Protein AF-A0AAD4QZX3-F1 (afdb_monomer)

Foldseek 3Di:
DAFAPVLCVDDLNVLLVVLLVLLVLLLVLLVPDPDDDPPSVLSVVLSVVSNVVSVVVSVCRRVVCQCVVAVPPPDPDHPLVVLLVVLVVSLVSLVVLLLVLLQDPVNLVGPSSVVSSVSSLVSSLSSLLSNVVSVVVVVVVVVVVVCVVCPVPPPPPPDDPDPDDCPPPVSLLDLLSLLSVQLSLLVSLLSLLVSDDDDPLSVLLNVLSVLSNVVSVVVNVCSVVVCQVVVQPDVVVCVVPVPDSDGSLNVLLVSLQVSLVSLQVSLVSLVVVLVVCPSSNSSSPSSSVSSNVSSVSSVVSNVSSVVVVVVVVVVVVVVVVVVVVVVVD

pLDDT: mean 82.64, std 11.49, range [40.66, 97.06]

Secondary structure (DSSP, 8-state):
----GGGGGSHHHHHHHHHHHHHHHHHHHHHT-S---TTHHHHHHHHHHHHHHHHHHHHHHHTTHHHHHH--TT-S--HHHHHHHHHHHHHHHHHHHHHHHHH-HHHHT-HHHHHHHHHHHHHHHHHHHHHHHHHHHHHHHHHHHHHHH-GGGGGG-----------S-TTTT-THHHHHHHHHHHHHHHHHHHTS---TTHHHHHHHHHHHHHHHHHHHHHHHTT-HHHHHT-HHHHHH-TTS---HHHHHHHHHHHHHHHHHHHHHHHHHHHHH-TTSHHHHHHHHHHHHHHHHHHHHHHHHHHHHHHHHHHHHHHHHHHHHHHH--

Solvent-accessible surface area (backbone atoms only — not comparable to full-atom values): 17456 Å² total; per-residue (Å²): 129,78,74,46,68,73,66,46,74,42,72,77,47,36,47,48,56,50,41,40,51,37,32,51,52,30,51,55,31,55,70,68,49,91,74,76,54,95,61,49,66,57,41,50,52,48,36,53,52,49,41,53,52,40,50,51,51,52,51,36,59,26,5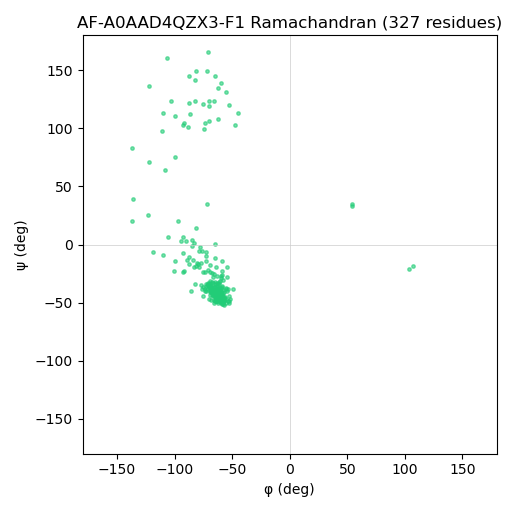8,59,39,55,56,80,75,37,56,54,94,81,51,88,61,41,65,43,58,54,50,28,52,53,18,52,53,49,21,53,51,24,47,52,35,28,50,52,37,70,58,38,76,81,30,70,87,33,70,43,37,52,50,25,23,54,35,28,47,52,37,24,52,50,26,46,51,49,24,54,55,25,51,51,52,46,53,53,53,51,52,54,59,54,54,69,74,49,69,83,72,63,81,78,66,87,66,83,78,76,92,78,82,77,84,65,61,76,68,80,73,40,66,58,59,50,32,49,52,39,26,53,40,18,51,50,25,39,52,32,49,73,62,45,80,88,50,96,65,46,67,58,42,50,50,45,23,50,52,41,27,53,51,24,50,50,52,42,53,32,64,77,65,71,36,47,71,62,61,40,65,37,67,70,54,48,70,78,36,78,89,55,89,62,52,48,60,60,55,51,30,51,51,24,50,53,48,16,52,44,22,45,52,31,16,54,53,26,50,55,44,30,79,71,28,84,91,48,31,67,34,27,47,52,26,15,53,33,21,43,51,38,16,53,46,23,47,50,46,24,53,52,41,53,52,51,52,56,50,52,57,49,51,53,51,54,50,52,53,52,53,53,58,63,72,77,109

Sequence (329 aa):
MPFNVTRFQSLPELLKLTTFSGTILVILSIGRTEYQPPGTTFIWITALLSLIVDSLYIIILGMELEESLFGKQYSFLKWPLMECTSSILFSITYFISIWLCVNSSAYADSSAFTFAGMLCLINFIQYTFNLFVYVKMWSMENRKAMNIIDPSSMSSYGGSMSPFTDTIDPVFRNPLIVKVLCMMLSLSLLLALASAEPIFGYGISLFIALMSLGTSGFGIAIVASDLQDRVAKLQIFKFISPQFEIKWMHIQYTCSLILASFNFIGSIICGALVSHAYNNYHTYTTATFFSLTLCLAFILDALLVLHIVSLEDQNEKTQIVSRQQYAEL

Structure (mmCIF, N/CA/C/O backbone):
data_AF-A0AAD4QZX3-F1
#
_entry.id   AF-A0AAD4QZX3-F1
#
loop_
_atom_site.group_PDB
_atom_site.id
_atom_site.type_symbol
_atom_site.label_atom_id
_atom_site.label_alt_id
_atom_site.label_comp_id
_atom_site.label_asym_id
_atom_site.label_entity_id
_atom_site.label_seq_id
_atom_site.pdbx_PDB_ins_code
_atom_site.Cartn_x
_atom_site.Cartn_y
_atom_site.Cartn_z
_atom_site.occupancy
_atom_site.B_iso_or_equiv
_atom_site.auth_seq_id
_atom_site.auth_comp_id
_atom_site.auth_asym_id
_atom_site.auth_atom_id
_atom_site.pdbx_PDB_model_num
ATOM 1 N N . MET A 1 1 ? -26.729 -23.593 -4.101 1.00 80.25 1 MET A N 1
ATOM 2 C CA . MET A 1 1 ? -26.877 -22.350 -3.316 1.00 80.25 1 MET A CA 1
ATOM 3 C C . MET A 1 1 ? -26.817 -21.186 -4.296 1.00 80.25 1 MET A C 1
ATOM 5 O O . MET A 1 1 ? -25.978 -21.263 -5.190 1.00 80.25 1 MET A O 1
ATOM 9 N N . PRO A 1 2 ? -27.737 -20.206 -4.235 1.00 91.00 2 PRO A N 1
ATOM 10 C CA . PRO A 1 2 ? -27.664 -19.019 -5.089 1.00 91.00 2 PRO A CA 1
ATOM 11 C C . PRO A 1 2 ? -26.410 -18.199 -4.749 1.00 91.00 2 PRO A C 1
ATOM 13 O O . PRO A 1 2 ? -26.005 -18.159 -3.592 1.00 91.00 2 PRO A O 1
ATOM 16 N N . PHE A 1 3 ? -25.791 -17.575 -5.753 1.00 90.31 3 PHE A N 1
ATOM 17 C CA . PHE A 1 3 ? -24.598 -16.746 -5.564 1.00 90.31 3 PHE A CA 1
ATOM 18 C C . PHE A 1 3 ? -24.987 -15.399 -4.939 1.00 90.31 3 PHE A C 1
ATOM 20 O O . PHE A 1 3 ? -25.793 -14.663 -5.515 1.00 90.31 3 PHE A O 1
ATOM 27 N N . ASN A 1 4 ? -24.435 -15.075 -3.769 1.00 91.25 4 ASN A N 1
ATOM 28 C CA . ASN A 1 4 ? -24.775 -13.865 -3.032 1.00 91.25 4 ASN A CA 1
ATOM 29 C C . ASN A 1 4 ? -23.906 -12.670 -3.463 1.00 91.25 4 ASN A C 1
ATOM 31 O O . ASN A 1 4 ? -22.766 -12.510 -3.031 1.00 91.25 4 ASN A O 1
ATOM 35 N N . VAL A 1 5 ? -24.464 -11.794 -4.302 1.00 89.69 5 VAL A N 1
ATOM 36 C CA . VAL A 1 5 ? -23.755 -10.610 -4.822 1.00 89.69 5 VAL A CA 1
ATOM 37 C C . VAL A 1 5 ? -23.634 -9.494 -3.774 1.00 89.69 5 VAL A C 1
ATOM 39 O O . VAL A 1 5 ? -22.719 -8.676 -3.859 1.00 89.69 5 VAL A O 1
ATOM 42 N N . THR A 1 6 ? -24.504 -9.447 -2.756 1.00 89.81 6 THR A N 1
ATOM 43 C CA . THR A 1 6 ? -24.497 -8.343 -1.776 1.00 89.81 6 THR A CA 1
ATOM 44 C C . THR A 1 6 ? -23.247 -8.353 -0.898 1.00 89.81 6 THR A C 1
ATOM 46 O O . THR A 1 6 ? -22.820 -7.298 -0.440 1.00 89.81 6 THR A O 1
ATOM 49 N N . ARG A 1 7 ? -22.609 -9.519 -0.726 1.00 83.12 7 ARG A N 1
ATOM 50 C CA . ARG A 1 7 ? -21.327 -9.679 -0.019 1.00 83.12 7 ARG A CA 1
ATOM 51 C C . ARG A 1 7 ? -20.185 -8.867 -0.637 1.00 83.12 7 ARG A C 1
ATOM 53 O O . ARG A 1 7 ? -19.272 -8.485 0.075 1.00 83.12 7 ARG A O 1
ATOM 60 N N . PHE A 1 8 ? -20.234 -8.563 -1.934 1.00 85.25 8 PHE A N 1
ATOM 61 C CA . PHE A 1 8 ? -19.173 -7.812 -2.618 1.00 85.25 8 PHE A CA 1
ATOM 62 C C . PHE A 1 8 ? -19.309 -6.287 -2.496 1.00 85.25 8 PHE A C 1
ATOM 64 O O . PHE A 1 8 ? -18.538 -5.550 -3.107 1.00 85.25 8 PHE A O 1
ATOM 71 N N . GLN A 1 9 ? -20.292 -5.803 -1.731 1.00 82.31 9 GLN A N 1
ATOM 72 C CA . GLN A 1 9 ? -20.462 -4.373 -1.463 1.00 82.31 9 GLN A CA 1
ATOM 73 C C . GLN A 1 9 ? -19.565 -3.878 -0.324 1.00 82.31 9 GLN A C 1
ATOM 75 O O . GLN A 1 9 ? -19.307 -2.678 -0.233 1.00 82.31 9 GLN A O 1
ATOM 80 N N . SER A 1 10 ? -19.072 -4.776 0.532 1.00 82.88 10 SER A N 1
ATOM 81 C CA . SER A 1 10 ? -18.121 -4.434 1.586 1.00 82.88 10 SER A CA 1
ATOM 82 C C . SER A 1 10 ? -16.684 -4.360 1.058 1.00 82.88 10 SER A C 1
ATOM 84 O O . SER A 1 10 ? -16.291 -5.002 0.082 1.00 82.88 10 SER A O 1
ATOM 86 N N . LEU A 1 11 ? -15.898 -3.491 1.697 1.00 76.88 11 LEU A N 1
ATOM 87 C CA . LEU A 1 11 ? -14.586 -3.062 1.219 1.00 76.88 11 LEU A CA 1
ATOM 88 C C . LEU A 1 11 ? -13.547 -4.199 1.040 1.00 76.88 11 LEU A C 1
ATOM 90 O O . LEU A 1 11 ? -12.839 -4.154 0.032 1.00 76.88 11 LEU A O 1
ATOM 94 N N . PRO A 1 12 ? -13.424 -5.222 1.918 1.00 82.06 12 PRO A N 1
ATOM 95 C CA . PRO A 1 12 ? -12.455 -6.297 1.687 1.00 82.06 12 PRO A CA 1
ATOM 96 C C . PRO A 1 12 ? -12.848 -7.224 0.530 1.00 82.06 12 PRO A C 1
ATOM 98 O O . PRO A 1 12 ? -11.978 -7.708 -0.190 1.00 82.06 12 PRO A O 1
ATOM 101 N N . GLU A 1 13 ? -14.138 -7.459 0.297 1.00 88.31 13 GLU A N 1
ATOM 102 C CA . GLU A 1 13 ? -14.610 -8.293 -0.810 1.00 88.31 13 GLU A CA 1
ATOM 103 C C . GLU A 1 13 ? -14.535 -7.556 -2.152 1.00 88.31 13 GLU A C 1
ATOM 105 O O . GLU A 1 13 ? -14.133 -8.148 -3.157 1.00 88.31 13 GLU A O 1
ATOM 110 N N . LEU A 1 14 ? -14.842 -6.254 -2.172 1.00 86.75 14 LEU A N 1
ATOM 111 C CA . LEU A 1 14 ? -14.671 -5.409 -3.357 1.00 86.75 14 LEU A CA 1
ATOM 112 C C . LEU A 1 14 ? -13.209 -5.386 -3.825 1.00 86.75 14 LEU A C 1
ATOM 114 O O . LEU A 1 14 ? -12.926 -5.407 -5.026 1.00 86.75 14 LEU A O 1
ATOM 118 N N . LEU A 1 15 ? -12.262 -5.397 -2.884 1.00 86.75 15 LEU A N 1
ATOM 119 C CA . LEU A 1 15 ? -10.842 -5.449 -3.213 1.00 86.75 15 LEU A CA 1
ATOM 120 C C . LEU A 1 15 ? -10.459 -6.721 -3.965 1.00 86.75 15 LEU A C 1
ATOM 122 O O . LEU A 1 15 ? -9.657 -6.637 -4.884 1.00 86.75 15 LEU A O 1
ATOM 126 N N . LYS A 1 16 ? -11.091 -7.862 -3.683 1.00 91.56 16 LYS A N 1
ATOM 127 C CA . LYS A 1 16 ? -10.831 -9.111 -4.420 1.00 91.56 16 LYS A CA 1
ATOM 128 C C . LYS A 1 16 ? -11.312 -9.054 -5.863 1.00 91.56 16 LYS A C 1
ATOM 130 O O . LYS A 1 16 ? -1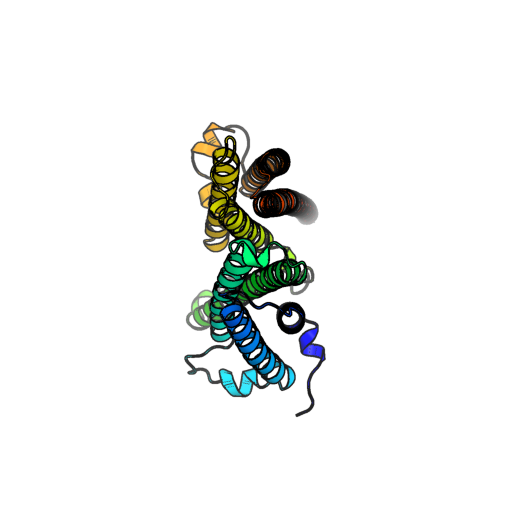0.661 -9.572 -6.762 1.00 91.56 16 LYS A O 1
ATOM 135 N N . LEU A 1 17 ? -12.442 -8.392 -6.113 1.00 90.81 17 LEU A N 1
ATOM 136 C CA . LEU A 1 17 ? -12.909 -8.170 -7.484 1.00 90.81 17 LEU A CA 1
ATOM 137 C C . LEU A 1 17 ? -11.960 -7.249 -8.254 1.00 90.81 17 LEU A C 1
ATOM 139 O O . LEU A 1 17 ? -11.727 -7.451 -9.449 1.00 90.81 17 LEU A O 1
ATOM 143 N N . THR A 1 18 ? -11.396 -6.247 -7.577 1.00 90.88 18 THR A N 1
ATOM 144 C CA . THR A 1 18 ? -10.450 -5.324 -8.210 1.00 90.88 18 THR A CA 1
ATOM 145 C C . THR A 1 18 ? -9.069 -5.953 -8.422 1.00 90.88 18 THR A C 1
ATOM 147 O O . THR A 1 18 ? -8.516 -5.732 -9.497 1.00 90.88 18 THR A O 1
ATOM 150 N N . THR A 1 19 ? -8.559 -6.801 -7.515 1.00 93.75 19 THR A N 1
ATOM 151 C CA . THR A 1 19 ? -7.326 -7.592 -7.745 1.00 93.75 19 THR A CA 1
ATOM 152 C C . THR A 1 19 ? -7.513 -8.599 -8.869 1.00 93.75 19 THR A C 1
ATOM 154 O O . THR A 1 19 ? -6.662 -8.703 -9.754 1.00 93.75 19 THR A O 1
ATOM 157 N N . PHE A 1 20 ? -8.660 -9.280 -8.908 1.00 95.00 20 PHE A N 1
ATOM 158 C CA . PHE A 1 20 ? -9.003 -10.211 -9.979 1.00 95.00 20 PHE A CA 1
ATOM 159 C C . PHE A 1 20 ? -9.012 -9.503 -11.341 1.00 95.00 20 PHE A C 1
ATOM 161 O O . PHE A 1 20 ? -8.362 -9.940 -12.293 1.00 95.00 20 PHE A O 1
ATOM 168 N N . SER A 1 21 ? -9.684 -8.352 -11.417 1.00 93.19 21 SER A N 1
ATOM 169 C CA . SER A 1 21 ? -9.746 -7.537 -12.636 1.00 93.19 21 SER A CA 1
ATOM 170 C C . SER A 1 21 ? -8.369 -6.997 -13.036 1.00 93.19 21 SER A C 1
ATOM 172 O O . SER A 1 21 ? -7.993 -7.075 -14.205 1.00 93.19 21 SER A O 1
ATOM 174 N N . GLY A 1 22 ? -7.586 -6.494 -12.076 1.00 92.12 22 GLY A N 1
ATOM 175 C CA . GLY A 1 22 ? -6.221 -6.017 -12.304 1.00 92.12 22 GLY A CA 1
ATOM 176 C C . GLY A 1 22 ? -5.312 -7.119 -12.845 1.00 92.12 22 GLY A C 1
ATOM 177 O O . GLY A 1 22 ? -4.574 -6.905 -13.803 1.00 92.12 22 GLY A O 1
ATOM 178 N N . THR A 1 23 ? -5.442 -8.334 -12.314 1.00 96.31 23 THR A N 1
ATOM 179 C CA . THR A 1 23 ? -4.700 -9.518 -12.765 1.00 96.31 23 THR A CA 1
ATOM 180 C C . THR A 1 23 ? -5.040 -9.907 -14.205 1.00 96.31 23 THR A C 1
ATOM 182 O O . THR A 1 23 ? -4.135 -10.186 -14.994 1.00 96.31 23 THR A O 1
ATOM 185 N N . ILE A 1 24 ? -6.317 -9.850 -14.601 1.00 95.38 24 ILE A N 1
ATOM 186 C CA . ILE A 1 24 ? -6.718 -10.054 -16.004 1.00 95.38 24 ILE A CA 1
ATOM 187 C C . ILE A 1 24 ? -6.061 -9.008 -16.909 1.00 95.38 24 ILE A C 1
ATOM 189 O O . ILE A 1 24 ? -5.531 -9.354 -17.965 1.00 95.38 24 ILE A O 1
ATOM 193 N N . LEU A 1 25 ? -6.051 -7.738 -16.496 1.00 94.44 25 LEU A N 1
ATOM 194 C CA . LEU A 1 25 ? -5.410 -6.674 -17.270 1.00 94.44 25 LEU A CA 1
ATOM 195 C C . LEU A 1 25 ? -3.895 -6.891 -17.405 1.00 94.44 25 LEU A C 1
ATOM 197 O O . LEU A 1 25 ? -3.359 -6.646 -18.483 1.00 94.44 25 LEU A O 1
ATOM 201 N N . VAL A 1 26 ? -3.212 -7.399 -16.368 1.00 95.38 26 VAL A N 1
ATOM 202 C CA . VAL A 1 26 ? -1.787 -7.780 -16.450 1.00 95.38 26 VAL A CA 1
ATOM 203 C C . VAL A 1 26 ? -1.588 -8.849 -17.525 1.00 95.38 26 VAL A C 1
ATOM 205 O O . VAL A 1 26 ? -0.750 -8.678 -18.410 1.00 95.38 26 VAL A O 1
ATOM 208 N N . ILE A 1 27 ? -2.388 -9.920 -17.490 1.00 95.56 27 ILE A N 1
ATOM 209 C CA . ILE A 1 27 ? -2.309 -11.029 -18.453 1.00 95.56 27 ILE A CA 1
ATOM 210 C C . ILE A 1 27 ? -2.547 -10.531 -19.882 1.00 95.56 27 ILE A C 1
ATOM 212 O O . ILE A 1 27 ? -1.775 -10.855 -20.783 1.00 95.56 27 ILE A O 1
ATOM 216 N N . LEU A 1 28 ? -3.579 -9.710 -20.096 1.00 93.25 28 LEU A N 1
ATOM 217 C CA . LEU A 1 28 ? -3.885 -9.139 -21.409 1.00 93.25 28 LEU A CA 1
ATOM 218 C C . LEU A 1 28 ? -2.780 -8.197 -21.904 1.00 93.25 28 LEU A C 1
ATOM 220 O O . LEU A 1 28 ? -2.451 -8.214 -23.090 1.00 93.25 28 LEU A O 1
ATOM 224 N N . SER A 1 29 ? -2.192 -7.400 -21.008 1.00 92.81 29 SER A N 1
ATOM 225 C CA . SER A 1 29 ? -1.106 -6.477 -21.348 1.00 92.81 29 SER A CA 1
ATOM 226 C C . SER A 1 29 ? 0.130 -7.231 -21.831 1.00 92.81 29 SER A C 1
ATOM 228 O O . SER A 1 29 ? 0.668 -6.929 -22.893 1.00 92.81 29 SER A O 1
ATOM 230 N N . ILE A 1 30 ? 0.547 -8.258 -21.089 1.00 92.00 30 ILE A N 1
ATOM 231 C CA . ILE A 1 30 ? 1.727 -9.060 -21.426 1.00 92.00 30 ILE A CA 1
ATOM 232 C C . ILE A 1 30 ? 1.450 -9.972 -22.628 1.00 92.00 30 ILE A C 1
ATOM 234 O O . ILE A 1 30 ? 2.318 -10.177 -23.469 1.00 92.00 30 ILE A O 1
ATOM 238 N N . GLY A 1 31 ? 0.233 -10.502 -22.759 1.00 90.81 31 GLY A N 1
ATOM 239 C CA . GLY A 1 31 ? -0.153 -11.349 -23.891 1.00 90.81 31 GLY A CA 1
ATOM 240 C C . GLY A 1 31 ? -0.127 -10.632 -25.244 1.00 90.81 31 GLY A C 1
ATOM 241 O O . GLY A 1 31 ? -0.047 -11.289 -26.278 1.00 90.81 31 GLY A O 1
ATOM 242 N N . ARG A 1 32 ? -0.167 -9.293 -25.254 1.00 89.94 32 ARG A N 1
ATOM 243 C CA . ARG A 1 32 ? -0.149 -8.487 -26.481 1.00 89.94 32 ARG A CA 1
ATOM 244 C C . ARG A 1 32 ? 1.253 -8.293 -27.071 1.00 89.94 32 ARG A C 1
ATOM 246 O O . ARG A 1 32 ? 1.365 -7.875 -28.220 1.00 89.94 32 ARG A O 1
ATOM 253 N N . THR A 1 33 ? 2.321 -8.547 -26.317 1.00 86.31 33 THR A N 1
ATOM 254 C CA . THR A 1 33 ? 3.686 -8.283 -26.792 1.00 86.31 33 THR A CA 1
ATOM 255 C C . THR A 1 33 ? 4.200 -9.423 -27.664 1.00 86.31 33 THR A C 1
ATOM 257 O O . THR A 1 33 ? 4.277 -10.560 -27.201 1.00 86.31 33 THR A O 1
ATOM 260 N N . GLU A 1 34 ? 4.604 -9.115 -28.899 1.00 84.75 34 GLU A N 1
ATOM 261 C CA . GLU A 1 34 ? 5.203 -10.091 -29.826 1.00 84.75 34 GLU A CA 1
ATOM 262 C C . GLU A 1 34 ? 6.558 -10.613 -29.326 1.00 84.75 34 GLU A C 1
ATOM 264 O O . GLU A 1 34 ? 6.885 -11.784 -29.507 1.00 84.75 34 GLU A O 1
ATOM 269 N N . TYR A 1 35 ? 7.330 -9.755 -28.653 1.00 86.62 35 TYR A N 1
ATOM 270 C CA . TYR A 1 35 ? 8.603 -10.110 -28.038 1.00 86.62 35 TYR A CA 1
ATOM 271 C C . TYR A 1 35 ? 8.450 -10.255 -26.523 1.00 86.62 35 TYR A C 1
ATOM 273 O O . TYR A 1 35 ? 8.026 -9.321 -25.841 1.00 86.62 35 TYR A O 1
ATOM 281 N N . GLN A 1 36 ? 8.814 -11.426 -26.000 1.00 87.06 36 GLN A N 1
ATOM 282 C CA . GLN A 1 36 ? 8.757 -11.750 -24.576 1.00 87.06 36 GLN A CA 1
ATOM 283 C C . GLN A 1 36 ? 10.178 -11.878 -24.020 1.00 87.06 36 GLN A C 1
ATOM 285 O O . GLN A 1 36 ? 10.807 -12.928 -24.173 1.00 87.06 36 GLN A O 1
ATOM 290 N N . PRO A 1 37 ? 10.724 -10.833 -23.388 1.00 86.50 37 PRO A N 1
ATOM 291 C CA . PRO A 1 37 ? 12.059 -10.905 -22.811 1.00 86.50 37 PRO A CA 1
ATOM 292 C C . PRO A 1 37 ? 12.106 -11.804 -21.558 1.00 86.50 37 PRO A C 1
ATOM 294 O O . PRO A 1 37 ? 11.068 -12.143 -20.969 1.00 86.50 37 PRO A O 1
ATOM 297 N N . PRO A 1 38 ? 13.317 -12.186 -21.113 1.00 83.56 38 PRO A N 1
ATOM 298 C CA . PRO A 1 38 ? 13.510 -13.015 -19.927 1.00 83.56 38 PRO A CA 1
ATOM 299 C C . PRO A 1 38 ? 12.853 -12.412 -18.677 1.00 83.56 38 PRO A C 1
ATOM 301 O O . PRO A 1 38 ? 13.027 -11.234 -18.368 1.00 83.56 38 PRO A O 1
ATOM 304 N N . GLY A 1 39 ? 12.089 -13.226 -17.947 1.00 85.44 39 GLY A N 1
ATOM 305 C CA . GLY A 1 39 ? 11.306 -12.799 -16.778 1.00 85.44 39 GLY A CA 1
ATOM 306 C C . GLY A 1 39 ? 9.807 -12.655 -17.051 1.00 85.44 39 GLY A C 1
ATOM 307 O O . GLY A 1 39 ? 9.014 -12.817 -16.127 1.00 85.44 39 GLY A O 1
ATOM 308 N N . THR A 1 40 ? 9.396 -12.499 -18.315 1.00 90.25 40 THR A N 1
ATOM 309 C CA . THR A 1 40 ? 7.978 -12.430 -18.713 1.00 90.25 40 THR A CA 1
ATOM 310 C C . THR A 1 40 ? 7.192 -13.652 -18.227 1.00 90.25 40 THR A C 1
ATOM 312 O O . THR A 1 40 ? 6.070 -13.529 -17.738 1.00 90.25 40 THR A O 1
ATOM 315 N N . THR A 1 41 ? 7.812 -14.837 -18.273 1.00 91.00 41 THR A N 1
ATOM 316 C CA . THR A 1 41 ? 7.236 -16.091 -17.768 1.00 91.00 41 THR A CA 1
ATOM 317 C C . THR A 1 41 ? 6.944 -16.047 -16.267 1.00 91.00 41 THR A C 1
ATOM 319 O O . THR A 1 41 ? 5.920 -16.569 -15.837 1.00 91.00 41 THR A O 1
ATOM 322 N N . PHE A 1 42 ? 7.798 -15.406 -15.460 1.00 91.31 42 PHE A N 1
ATOM 323 C CA . PHE A 1 42 ? 7.570 -15.276 -14.017 1.00 91.31 42 PHE A CA 1
ATOM 324 C C . PHE A 1 42 ? 6.345 -14.405 -13.726 1.00 91.31 42 PHE A C 1
ATOM 326 O O . PHE A 1 42 ? 5.522 -14.760 -12.880 1.00 91.31 42 PHE A O 1
ATOM 333 N N . ILE A 1 43 ? 6.193 -13.301 -14.465 1.00 93.81 43 ILE A N 1
ATOM 334 C CA . ILE A 1 43 ? 5.037 -12.409 -14.330 1.00 93.81 43 ILE A CA 1
ATOM 335 C C . ILE A 1 43 ? 3.758 -13.145 -14.753 1.00 93.81 43 ILE A C 1
ATOM 337 O O . ILE A 1 43 ? 2.754 -13.090 -14.047 1.00 93.81 43 ILE A O 1
ATOM 341 N N . TRP A 1 44 ? 3.814 -13.914 -15.846 1.00 94.62 44 TRP A N 1
ATOM 342 C CA . TRP A 1 44 ? 2.711 -14.770 -16.295 1.00 94.62 44 TRP A CA 1
ATOM 343 C C . TRP A 1 44 ? 2.289 -15.799 -15.246 1.00 94.62 44 TRP A C 1
ATOM 345 O O . TRP A 1 44 ? 1.103 -15.914 -14.952 1.00 94.62 44 TRP A O 1
ATOM 355 N N . ILE A 1 45 ? 3.243 -16.536 -14.667 1.00 93.56 45 ILE A N 1
ATOM 356 C CA . ILE A 1 45 ? 2.962 -17.538 -13.627 1.00 93.56 45 ILE A CA 1
ATOM 357 C C . ILE A 1 45 ? 2.365 -16.866 -12.388 1.00 93.56 45 ILE A C 1
ATOM 359 O O . ILE A 1 45 ? 1.383 -17.362 -11.841 1.00 93.56 45 ILE A O 1
ATOM 363 N N . THR A 1 46 ? 2.924 -15.726 -11.974 1.00 95.44 46 THR A N 1
ATOM 364 C CA . THR A 1 46 ? 2.424 -14.943 -10.836 1.00 95.44 46 THR A CA 1
ATOM 365 C C . THR A 1 46 ? 0.977 -14.513 -11.055 1.00 95.44 46 THR A C 1
ATOM 367 O O . THR A 1 46 ? 0.126 -14.770 -10.204 1.00 95.44 46 THR A O 1
ATOM 370 N N . ALA A 1 47 ? 0.684 -13.912 -12.212 1.00 96.44 47 ALA A N 1
ATOM 371 C CA . ALA A 1 47 ? -0.657 -13.462 -12.558 1.00 96.44 47 ALA A CA 1
ATOM 372 C C . ALA A 1 47 ? -1.637 -14.639 -12.689 1.00 96.44 47 ALA A C 1
ATOM 374 O O . ALA A 1 47 ? -2.745 -14.575 -12.171 1.00 96.44 47 ALA A O 1
ATOM 375 N N . LEU A 1 48 ? -1.230 -15.754 -13.303 1.00 96.06 48 LEU A N 1
ATOM 376 C CA . LEU A 1 48 ? -2.076 -16.943 -13.425 1.00 96.06 48 LEU A CA 1
ATOM 377 C C . LEU A 1 48 ? -2.414 -17.552 -12.056 1.00 96.06 48 LEU A C 1
ATOM 379 O O . LEU A 1 48 ? -3.568 -17.889 -11.800 1.00 96.06 48 LEU A O 1
ATOM 383 N N . LEU A 1 49 ? -1.428 -17.678 -11.163 1.00 95.19 49 LEU A N 1
ATOM 384 C CA . LEU A 1 49 ? -1.641 -18.216 -9.820 1.00 95.19 49 LEU A CA 1
ATOM 385 C C . LEU A 1 49 ? -2.545 -17.295 -8.985 1.00 95.19 49 LEU A C 1
ATOM 387 O O . LEU A 1 49 ? -3.458 -17.780 -8.319 1.00 95.19 49 LEU A O 1
ATOM 391 N N . SER A 1 50 ? -2.323 -15.981 -9.068 1.00 96.50 50 SER A N 1
ATOM 392 C CA . SER A 1 50 ? -3.163 -14.948 -8.446 1.00 96.50 50 SER A CA 1
ATOM 393 C C . SER A 1 50 ? -4.603 -15.024 -8.953 1.00 96.50 50 SER A C 1
ATOM 395 O O . SER A 1 50 ? -5.527 -15.070 -8.147 1.00 96.50 50 SER A O 1
ATOM 397 N N . LEU A 1 51 ? -4.803 -15.184 -10.265 1.00 96.50 51 LEU A N 1
ATOM 398 C CA . LEU A 1 51 ? -6.126 -15.340 -10.869 1.00 96.50 51 LEU A CA 1
ATOM 399 C C . LEU A 1 51 ? -6.861 -16.584 -10.349 1.00 96.50 51 LEU A C 1
ATOM 401 O O . LEU A 1 51 ? -8.058 -16.519 -10.064 1.00 96.50 51 LEU A O 1
ATOM 405 N N . ILE A 1 52 ? -6.159 -17.716 -10.217 1.00 97.06 52 ILE A N 1
ATOM 406 C CA . ILE A 1 52 ? -6.732 -18.962 -9.687 1.00 97.06 52 ILE A CA 1
ATOM 407 C C . ILE A 1 52 ? -7.150 -18.775 -8.225 1.00 97.06 52 ILE A C 1
ATOM 409 O O . ILE A 1 52 ? -8.275 -19.124 -7.869 1.00 97.06 52 ILE A O 1
ATOM 413 N N . VAL A 1 53 ? -6.278 -18.212 -7.384 1.00 95.88 53 VAL A N 1
ATOM 414 C CA . VAL A 1 53 ? -6.582 -18.003 -5.960 1.00 95.88 53 VAL A CA 1
ATOM 415 C C . VAL A 1 53 ? -7.724 -17.002 -5.774 1.00 95.88 53 VAL A C 1
ATOM 417 O O . VAL A 1 53 ? -8.668 -17.302 -5.046 1.00 95.88 53 VAL A O 1
ATOM 420 N N . ASP A 1 54 ? -7.708 -15.874 -6.485 1.00 95.62 54 ASP A N 1
ATOM 421 C CA . ASP A 1 54 ? -8.780 -14.876 -6.420 1.00 95.62 54 ASP A CA 1
ATOM 422 C C . ASP A 1 54 ? -10.121 -15.467 -6.891 1.00 95.62 54 ASP A C 1
ATOM 424 O O . ASP A 1 54 ? -11.153 -15.232 -6.261 1.00 95.62 54 ASP A O 1
ATOM 428 N N . SER A 1 55 ? -10.120 -16.309 -7.936 1.00 96.50 55 SER A N 1
ATOM 429 C CA . SER A 1 55 ? -11.322 -17.033 -8.385 1.00 96.50 55 SER A CA 1
ATOM 430 C C . SER A 1 55 ? -11.880 -17.939 -7.289 1.00 96.50 55 SER A C 1
ATOM 432 O O . SER A 1 55 ? -13.086 -17.944 -7.041 1.00 96.50 55 SER A O 1
ATOM 434 N N . LEU A 1 56 ? -11.009 -18.698 -6.612 1.00 96.00 56 LEU A N 1
ATOM 435 C CA . LEU A 1 56 ? -11.411 -19.563 -5.504 1.00 96.00 56 LEU A CA 1
ATOM 436 C C . LEU A 1 56 ? -11.997 -18.744 -4.352 1.00 96.00 56 LEU A C 1
ATOM 438 O O . LEU A 1 56 ? -13.038 -19.121 -3.820 1.00 96.00 56 LEU A O 1
ATOM 442 N N . TYR A 1 57 ? -11.397 -17.605 -4.002 1.00 94.69 57 TYR A N 1
ATOM 443 C CA . TYR A 1 57 ? -11.927 -16.727 -2.959 1.00 94.69 57 TYR A CA 1
ATOM 444 C C . TYR A 1 57 ? -13.271 -16.102 -3.325 1.00 94.69 57 TYR A C 1
ATOM 446 O O . TYR A 1 57 ? -14.165 -16.073 -2.481 1.00 94.69 57 TYR A O 1
ATOM 454 N N . ILE A 1 58 ? -13.451 -15.656 -4.570 1.00 94.62 58 ILE A N 1
ATOM 455 C CA . ILE A 1 58 ? -14.735 -15.134 -5.058 1.00 94.62 58 ILE A CA 1
ATOM 456 C C . ILE A 1 58 ? -15.814 -16.225 -4.998 1.00 94.62 58 ILE A C 1
ATOM 458 O O . ILE A 1 58 ? -16.930 -15.948 -4.561 1.00 94.62 58 ILE A O 1
ATOM 462 N N . ILE A 1 59 ? -15.494 -17.468 -5.376 1.00 95.00 59 ILE A N 1
ATOM 463 C CA . ILE A 1 59 ? -16.431 -18.601 -5.292 1.00 95.00 59 ILE A CA 1
ATOM 464 C C . ILE A 1 59 ? -16.764 -18.932 -3.832 1.00 95.00 59 ILE A C 1
ATOM 466 O O . ILE A 1 59 ? -17.941 -19.065 -3.501 1.00 95.00 59 ILE A O 1
ATOM 470 N N . ILE A 1 60 ? -15.757 -19.037 -2.955 1.00 93.94 60 ILE A N 1
ATOM 471 C CA . ILE A 1 60 ? -15.948 -19.340 -1.526 1.00 93.94 60 ILE A CA 1
ATOM 472 C C . ILE A 1 60 ? -16.834 -18.279 -0.867 1.00 93.94 60 ILE A C 1
ATOM 474 O O . ILE A 1 60 ? -17.783 -18.636 -0.171 1.00 93.94 60 ILE A O 1
ATOM 478 N N . LEU A 1 61 ? -16.560 -16.995 -1.117 1.00 92.12 61 LEU A N 1
ATOM 479 C CA . LEU A 1 61 ? -17.341 -15.886 -0.569 1.00 92.12 61 LEU A CA 1
ATOM 480 C C . LEU A 1 61 ? -18.751 -15.823 -1.155 1.00 92.12 61 LEU A C 1
ATOM 482 O O . LEU A 1 61 ? -19.722 -15.713 -0.412 1.00 92.12 61 LEU A O 1
ATOM 486 N N . GLY A 1 62 ? -18.882 -15.917 -2.478 1.00 91.56 62 GLY A N 1
ATOM 487 C CA . GLY A 1 62 ? -20.175 -15.793 -3.148 1.00 91.56 62 GLY A CA 1
ATOM 488 C C . GLY A 1 62 ? -21.117 -16.968 -2.883 1.00 91.56 62 GLY A C 1
ATOM 489 O O . GLY A 1 62 ? -22.331 -16.805 -2.966 1.00 91.56 62 GLY A O 1
ATOM 490 N N . MET A 1 63 ? -20.581 -18.140 -2.536 1.00 94.06 63 MET A N 1
ATOM 491 C CA . MET A 1 63 ? -21.364 -19.295 -2.089 1.00 94.06 63 MET A CA 1
ATOM 492 C C . MET A 1 63 ? -21.493 -19.396 -0.561 1.00 94.06 63 MET A C 1
ATOM 494 O O . MET A 1 63 ? -22.070 -20.371 -0.085 1.00 94.06 63 MET A O 1
ATOM 498 N N . GLU A 1 64 ? -20.951 -18.434 0.194 1.00 92.50 64 GLU A N 1
ATOM 499 C CA . GLU A 1 64 ? -20.951 -18.421 1.667 1.00 92.50 64 GLU A CA 1
ATOM 500 C C . GLU A 1 64 ? -20.363 -19.705 2.283 1.00 92.50 64 GLU A C 1
ATOM 502 O O . GLU A 1 64 ? -20.750 -20.163 3.357 1.00 92.50 64 GLU A O 1
ATOM 507 N N . LEU A 1 65 ? -19.379 -20.303 1.603 1.00 91.06 65 LEU A N 1
ATOM 508 C CA . LEU A 1 65 ? -18.740 -21.549 2.033 1.00 91.06 65 LEU A CA 1
ATOM 509 C C . LEU A 1 65 ? -17.760 -21.342 3.193 1.00 91.06 65 LEU A C 1
ATOM 511 O O . LEU A 1 65 ? -17.243 -22.322 3.727 1.00 91.06 65 LEU A O 1
ATOM 515 N N . GLU A 1 66 ? -17.502 -20.096 3.598 1.00 89.62 66 GLU A N 1
ATOM 516 C CA . GLU A 1 66 ? -16.562 -19.761 4.669 1.00 89.62 66 GLU A CA 1
ATOM 517 C C . GLU A 1 66 ? -16.922 -20.450 5.994 1.00 89.62 66 GLU A C 1
ATOM 519 O O . GLU A 1 66 ? -16.063 -21.069 6.621 1.00 89.62 66 GLU A O 1
ATOM 524 N N . GLU A 1 67 ? -18.202 -20.441 6.377 1.00 86.69 67 GLU A N 1
ATOM 525 C CA . GLU A 1 67 ? -18.668 -21.069 7.616 1.00 86.69 67 GLU A CA 1
ATOM 526 C C . GLU A 1 67 ? -18.584 -22.595 7.529 1.00 86.69 67 GLU A C 1
ATOM 528 O O . GLU A 1 67 ? -18.172 -23.263 8.477 1.00 86.69 67 GLU A O 1
ATOM 533 N N . SER A 1 68 ? -18.902 -23.163 6.364 1.00 88.62 68 SER A N 1
ATOM 534 C CA . SER A 1 68 ? -18.834 -24.611 6.160 1.00 88.62 68 SER A CA 1
ATOM 535 C C . SER A 1 68 ? -1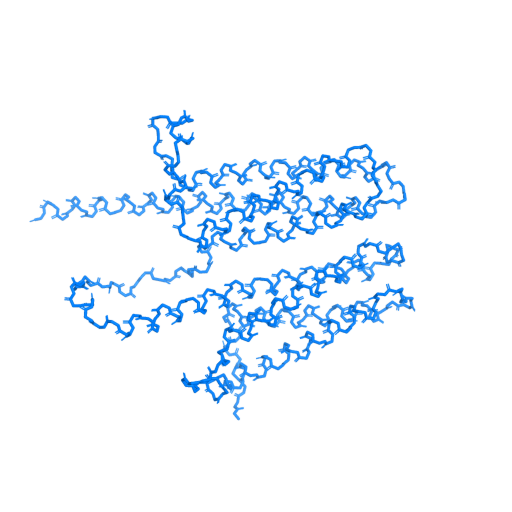7.395 -25.134 6.130 1.00 88.62 68 SER A C 1
ATOM 537 O O . SER A 1 68 ? -17.149 -26.252 6.587 1.00 88.62 68 SER A O 1
ATOM 539 N N . LEU A 1 69 ? -16.459 -24.373 5.556 1.00 86.88 69 LEU A N 1
ATOM 540 C CA . LEU A 1 69 ? -15.061 -24.778 5.391 1.00 86.88 69 LEU A CA 1
ATOM 541 C C . LEU A 1 69 ? -14.221 -24.463 6.635 1.00 86.88 69 LEU A C 1
ATOM 543 O O . LEU A 1 69 ? -13.394 -25.283 7.033 1.00 86.88 69 LEU A O 1
ATOM 547 N N . PHE A 1 70 ? -14.450 -23.308 7.267 1.00 85.88 70 PHE A N 1
ATOM 548 C CA . PHE A 1 70 ? -13.597 -22.771 8.334 1.00 85.88 70 PHE A CA 1
ATOM 549 C C . PHE A 1 70 ? -14.310 -22.598 9.683 1.00 85.88 70 PHE A C 1
ATOM 551 O O . PHE A 1 70 ? -13.646 -22.316 10.678 1.00 85.88 70 PHE A O 1
ATOM 558 N N . GLY A 1 71 ? -15.629 -22.803 9.767 1.00 73.25 71 GLY A N 1
ATOM 559 C CA . GLY A 1 71 ? -16.416 -22.581 10.990 1.00 73.25 71 GLY A CA 1
ATOM 560 C C . GLY A 1 71 ? -16.212 -23.618 12.099 1.00 73.25 71 GLY A C 1
ATOM 561 O O . GLY A 1 71 ? -16.710 -23.446 13.211 1.00 73.25 71 GLY A O 1
ATOM 562 N N . LYS A 1 72 ? -15.458 -24.697 11.852 1.00 76.94 72 LYS A N 1
ATOM 563 C CA . LYS A 1 72 ? -15.116 -25.647 12.917 1.00 76.94 72 LYS A CA 1
ATOM 564 C C . LYS A 1 72 ? -14.136 -24.993 13.887 1.00 76.94 72 LYS A C 1
ATOM 566 O O . LYS A 1 72 ? -13.006 -24.684 13.525 1.00 76.94 72 LYS A O 1
ATOM 571 N N . GLN A 1 73 ? -14.555 -24.887 15.146 1.00 68.00 73 GLN A N 1
ATOM 572 C CA . GLN A 1 73 ? -13.842 -24.232 16.251 1.00 68.00 73 GLN A CA 1
ATOM 573 C C . GLN A 1 73 ? -12.401 -24.741 16.482 1.00 68.00 73 GLN A C 1
ATOM 575 O O . GLN A 1 73 ? -11.589 -24.036 17.072 1.00 68.00 73 GLN A O 1
ATOM 580 N N . TYR A 1 74 ? -12.074 -25.937 15.979 1.00 64.75 74 TYR A N 1
ATOM 581 C CA . TYR A 1 74 ? -10.756 -26.576 16.084 1.00 64.75 74 TYR A CA 1
ATOM 582 C C . TYR A 1 74 ? -9.940 -26.565 14.780 1.00 64.75 74 TYR A C 1
ATOM 584 O O . TYR A 1 74 ? -8.891 -27.204 14.713 1.00 64.75 74 TYR A O 1
ATOM 592 N N . SER A 1 75 ? -10.399 -25.882 13.728 1.00 75.06 75 SER A N 1
ATOM 593 C CA . SER A 1 75 ? -9.603 -25.741 12.509 1.00 75.06 75 SER A CA 1
ATOM 594 C C . SER A 1 75 ? -8.406 -24.830 12.776 1.00 75.06 75 SER A C 1
ATOM 596 O O . SER A 1 75 ? -8.561 -23.677 13.176 1.00 75.06 75 SER A O 1
ATOM 598 N N . PHE A 1 76 ? -7.199 -25.338 12.520 1.00 73.50 76 PHE A N 1
ATOM 599 C CA . PHE A 1 76 ? -5.974 -24.535 12.544 1.00 73.50 76 PHE A CA 1
ATOM 600 C C . PHE A 1 76 ? -5.995 -23.432 11.471 1.00 73.50 76 PHE A C 1
ATOM 602 O O . PHE A 1 76 ? -5.380 -22.380 11.638 1.00 73.50 76 PHE A O 1
ATOM 609 N N . LEU A 1 77 ? -6.734 -23.652 10.378 1.00 80.25 77 LEU A N 1
ATOM 610 C CA . LEU A 1 77 ? -6.884 -22.682 9.304 1.00 80.25 77 LEU A CA 1
ATOM 611 C C . LEU A 1 77 ? -8.126 -21.822 9.559 1.00 80.25 77 LEU A C 1
ATOM 613 O O . LEU A 1 77 ? -9.254 -22.264 9.331 1.00 80.25 77 LEU A O 1
ATOM 617 N N . LYS A 1 78 ? -7.907 -20.595 10.036 1.00 87.38 78 LYS A N 1
ATOM 618 C CA . LYS A 1 78 ? -8.933 -19.547 10.056 1.00 87.38 78 LYS A CA 1
ATOM 619 C C . LYS A 1 78 ? -8.914 -18.780 8.737 1.00 87.38 78 LYS A C 1
ATOM 621 O O . LYS A 1 78 ? -7.840 -18.523 8.192 1.00 87.38 78 LYS A O 1
ATOM 626 N N . TRP A 1 79 ? -10.085 -18.350 8.277 1.00 90.00 79 TRP A N 1
ATOM 627 C CA . TRP A 1 79 ? -10.234 -17.590 7.034 1.00 90.00 79 TRP A CA 1
ATOM 628 C C . TRP A 1 79 ? -9.326 -16.344 6.954 1.00 90.00 79 TRP A C 1
ATOM 630 O O . TRP A 1 79 ? -8.560 -16.247 5.993 1.00 90.00 79 TRP A O 1
ATOM 640 N N . PRO A 1 80 ? -9.259 -15.461 7.977 1.00 86.75 80 PRO A N 1
ATOM 641 C CA . PRO A 1 80 ? -8.362 -14.306 7.924 1.00 86.75 80 PRO A CA 1
ATOM 642 C C . PRO A 1 80 ? -6.881 -14.666 7.793 1.00 86.75 80 PRO A C 1
ATOM 644 O O . PRO A 1 80 ? -6.120 -13.924 7.181 1.00 86.75 80 PRO A O 1
ATOM 647 N N . LEU A 1 81 ? -6.456 -15.807 8.346 1.00 83.75 81 LEU A N 1
ATOM 648 C CA . LEU A 1 81 ? -5.064 -16.253 8.273 1.00 83.75 81 LEU A CA 1
ATOM 649 C C . LEU A 1 81 ? -4.707 -16.736 6.861 1.00 83.75 81 LEU A C 1
ATOM 651 O O . LEU A 1 81 ? -3.616 -16.441 6.370 1.00 83.75 81 LEU A O 1
ATOM 655 N N . MET A 1 82 ? -5.628 -17.448 6.206 1.00 90.69 82 MET A N 1
ATOM 656 C CA . MET A 1 82 ? -5.470 -17.888 4.818 1.00 90.69 82 MET A CA 1
ATOM 657 C C . MET A 1 82 ? -5.311 -16.678 3.890 1.00 90.69 82 MET A C 1
ATOM 659 O O . MET A 1 82 ? -4.345 -16.608 3.132 1.00 90.69 82 MET A O 1
ATOM 663 N N . GLU A 1 83 ? -6.183 -15.683 4.055 1.00 91.25 83 GLU A N 1
ATOM 664 C CA . GLU A 1 83 ? -6.150 -14.415 3.321 1.00 91.25 83 GLU A CA 1
ATOM 665 C C . GLU A 1 83 ? -4.876 -13.608 3.572 1.00 91.25 83 GLU A C 1
ATOM 667 O O . GLU A 1 83 ? -4.271 -13.090 2.632 1.00 91.25 83 GLU A O 1
ATOM 672 N N . CYS A 1 84 ? -4.410 -13.530 4.824 1.00 85.62 84 CYS A N 1
ATOM 673 C CA . CYS A 1 84 ? -3.122 -12.908 5.139 1.00 85.62 84 CYS A CA 1
ATOM 674 C C . CYS A 1 84 ? -1.975 -13.615 4.412 1.00 85.62 84 CYS A C 1
ATOM 676 O O . CYS A 1 84 ? -1.114 -12.964 3.824 1.00 85.62 84 CYS A O 1
ATOM 678 N N . THR A 1 85 ? -1.970 -14.949 4.434 1.00 83.31 85 THR A N 1
ATOM 679 C CA . THR A 1 85 ? -0.899 -15.753 3.836 1.00 83.31 85 THR A CA 1
ATOM 680 C C . THR A 1 85 ? -0.841 -15.558 2.323 1.00 83.31 85 THR A C 1
ATOM 682 O O . THR A 1 85 ? 0.229 -15.268 1.787 1.00 83.31 85 THR A O 1
ATOM 685 N N . SER A 1 86 ? -1.983 -15.646 1.633 1.00 91.50 86 SER A N 1
ATOM 686 C CA . SER A 1 86 ? -2.047 -15.387 0.190 1.00 91.50 86 SER A CA 1
ATOM 687 C C . SER A 1 86 ? -1.696 -13.942 -0.146 1.00 91.50 86 SER A C 1
ATOM 689 O O . SER A 1 86 ? -0.968 -13.702 -1.103 1.00 91.50 86 SER A O 1
ATOM 691 N N . SER A 1 87 ? -2.153 -12.983 0.661 1.00 90.06 87 SER A N 1
ATOM 692 C CA . SER A 1 87 ? -1.863 -11.562 0.458 1.00 90.06 87 SER A CA 1
ATOM 693 C C . SER A 1 87 ? -0.371 -11.249 0.581 1.00 90.06 87 SER A C 1
ATOM 695 O O . SER A 1 87 ? 0.164 -10.519 -0.249 1.00 90.06 87 SER A O 1
ATOM 697 N N . ILE A 1 88 ? 0.331 -11.833 1.561 1.00 80.88 88 ILE A N 1
ATOM 698 C CA . ILE A 1 88 ? 1.795 -11.715 1.683 1.00 80.88 88 ILE A CA 1
ATOM 699 C C . ILE A 1 88 ? 2.476 -12.324 0.461 1.00 80.88 88 ILE A C 1
ATOM 701 O O . ILE A 1 88 ? 3.326 -11.676 -0.149 1.00 80.88 88 ILE A O 1
ATOM 705 N N . LEU A 1 89 ? 2.099 -13.556 0.104 1.00 86.75 89 LEU A N 1
ATOM 706 C CA . LEU A 1 89 ? 2.700 -14.272 -1.016 1.00 86.75 89 LEU A CA 1
ATOM 707 C C . LEU A 1 89 ? 2.575 -13.460 -2.310 1.00 86.75 89 LEU A C 1
ATOM 709 O O . LEU A 1 89 ? 3.587 -13.187 -2.954 1.00 86.75 89 LEU A O 1
ATOM 713 N N . PHE A 1 90 ? 1.360 -13.020 -2.651 1.00 92.19 90 PHE A N 1
ATOM 714 C CA . PHE A 1 90 ? 1.123 -12.272 -3.882 1.00 92.19 90 PHE A CA 1
ATOM 715 C C . PHE A 1 90 ? 1.703 -10.866 -3.853 1.00 92.19 90 PHE A C 1
ATOM 717 O O . PHE A 1 90 ? 2.215 -10.407 -4.871 1.00 92.19 90 PHE A O 1
ATOM 724 N N . SER A 1 91 ? 1.709 -10.198 -2.698 1.00 88.12 91 SER A N 1
ATOM 725 C CA . SER A 1 91 ? 2.405 -8.921 -2.547 1.00 88.12 91 SER A CA 1
ATOM 726 C C . SER A 1 91 ? 3.892 -9.069 -2.906 1.00 88.12 91 SER A C 1
ATOM 728 O O . SER A 1 91 ? 4.402 -8.344 -3.760 1.00 88.12 91 SER A O 1
ATOM 730 N N . ILE A 1 92 ? 4.575 -10.087 -2.377 1.00 78.38 92 ILE A N 1
ATOM 731 C CA . ILE A 1 92 ? 5.987 -10.346 -2.696 1.00 78.38 92 ILE A CA 1
ATOM 732 C C . ILE A 1 92 ? 6.180 -10.684 -4.183 1.00 78.38 92 ILE A C 1
ATOM 734 O O . ILE A 1 92 ? 7.083 -10.148 -4.825 1.00 78.38 92 ILE A O 1
ATOM 738 N N . THR A 1 93 ? 5.350 -11.550 -4.769 1.00 88.19 93 THR A N 1
ATOM 739 C CA . THR A 1 93 ? 5.525 -11.945 -6.179 1.00 88.19 93 THR A CA 1
ATOM 740 C C . THR A 1 93 ? 5.216 -10.806 -7.151 1.00 88.19 93 THR A C 1
ATOM 742 O O . THR A 1 93 ? 5.921 -10.643 -8.151 1.00 88.19 93 THR A O 1
ATOM 745 N N . TYR A 1 94 ? 4.208 -9.973 -6.866 1.00 90.81 94 TYR A N 1
ATOM 746 C CA . TYR A 1 94 ? 3.936 -8.777 -7.666 1.00 90.81 94 TYR A CA 1
ATOM 747 C C . TYR A 1 94 ? 5.031 -7.729 -7.495 1.00 90.81 94 TYR A C 1
ATOM 749 O O . TYR A 1 94 ? 5.412 -7.106 -8.478 1.00 90.81 94 TYR A O 1
ATOM 757 N N . PHE A 1 95 ? 5.617 -7.597 -6.306 1.00 86.00 95 PHE A N 1
ATOM 758 C CA . PHE A 1 95 ? 6.787 -6.749 -6.097 1.00 86.00 95 PHE A CA 1
ATOM 759 C C . PHE A 1 95 ? 7.982 -7.171 -6.963 1.00 86.00 95 PHE A C 1
ATOM 761 O O . PHE A 1 95 ? 8.583 -6.340 -7.643 1.00 86.00 95 PHE A O 1
ATOM 768 N N . ILE A 1 96 ? 8.283 -8.473 -7.014 1.00 81.56 96 ILE A N 1
ATOM 769 C CA . ILE A 1 96 ? 9.313 -9.016 -7.914 1.00 81.56 96 ILE A CA 1
ATOM 770 C C . ILE A 1 96 ? 8.940 -8.754 -9.382 1.00 81.56 96 ILE A C 1
ATOM 772 O O . ILE A 1 96 ? 9.801 -8.409 -10.187 1.00 81.56 96 ILE A O 1
ATOM 776 N N . SER A 1 97 ? 7.658 -8.862 -9.735 1.00 91.50 97 SER A N 1
ATOM 777 C CA . SER A 1 97 ? 7.177 -8.583 -11.095 1.00 91.50 97 SER A CA 1
ATOM 778 C C . SER A 1 97 ? 7.366 -7.114 -11.491 1.00 91.50 97 SER A C 1
ATOM 780 O O . SER A 1 97 ? 7.828 -6.840 -12.595 1.00 91.50 97 SER A O 1
ATOM 782 N N . ILE A 1 98 ? 7.097 -6.169 -10.580 1.00 86.69 98 ILE A N 1
ATOM 783 C CA . ILE A 1 98 ? 7.393 -4.739 -10.773 1.00 86.69 98 ILE A CA 1
ATOM 784 C C . ILE A 1 98 ? 8.889 -4.550 -11.005 1.00 86.69 98 ILE A C 1
ATOM 786 O O . ILE A 1 98 ? 9.283 -3.872 -11.952 1.00 86.69 98 ILE A O 1
ATOM 790 N N . TRP A 1 99 ? 9.723 -5.175 -10.167 1.00 83.00 99 TRP A N 1
ATOM 791 C CA . TRP A 1 99 ? 11.173 -5.099 -10.305 1.00 83.00 99 TRP A CA 1
ATOM 792 C C . TRP A 1 99 ? 11.626 -5.576 -11.688 1.00 83.00 99 TRP A C 1
ATOM 794 O O . TRP A 1 99 ? 12.368 -4.855 -12.352 1.00 83.00 99 TRP A O 1
ATOM 804 N N . LEU A 1 100 ? 11.125 -6.724 -12.158 1.00 83.00 100 LEU A N 1
ATOM 805 C CA . LEU A 1 100 ? 11.431 -7.255 -13.488 1.00 83.00 100 LEU A CA 1
ATOM 806 C C . LEU A 1 100 ? 11.024 -6.281 -14.599 1.00 83.00 100 LEU A C 1
ATOM 808 O O . LEU A 1 100 ? 11.849 -6.005 -15.467 1.00 83.00 100 LEU A O 1
ATOM 812 N N . CYS A 1 101 ? 9.809 -5.721 -14.544 1.00 84.00 101 CYS A N 1
ATOM 813 C CA . CYS A 1 101 ? 9.327 -4.752 -15.535 1.00 84.00 101 CYS A CA 1
ATOM 814 C C . CYS A 1 101 ? 10.179 -3.477 -15.590 1.00 84.00 101 CYS A C 1
ATOM 816 O O . CYS A 1 101 ? 10.377 -2.930 -16.669 1.00 84.00 101 CYS A O 1
ATOM 818 N N . VAL A 1 102 ? 10.668 -2.994 -14.443 1.00 77.56 102 VAL A N 1
ATOM 819 C CA . VAL A 1 102 ? 11.443 -1.744 -14.360 1.00 77.56 102 VAL A CA 1
ATOM 820 C C . VAL A 1 102 ? 12.918 -1.953 -14.719 1.00 77.56 102 VAL A C 1
ATOM 822 O O . VAL A 1 102 ? 13.532 -1.063 -15.295 1.00 77.56 102 VAL A O 1
ATOM 825 N N . ASN A 1 103 ? 13.499 -3.110 -14.385 1.00 72.25 103 ASN A N 1
ATOM 826 C CA . ASN A 1 103 ? 14.952 -3.312 -14.448 1.00 72.25 103 ASN A CA 1
ATOM 827 C C . ASN A 1 103 ? 15.469 -3.877 -15.769 1.00 72.25 103 ASN A C 1
ATOM 829 O O . ASN A 1 103 ? 16.658 -3.742 -16.048 1.00 72.25 103 ASN A O 1
ATOM 833 N N . SER A 1 104 ? 14.648 -4.563 -16.566 1.00 73.50 104 SER A N 1
ATOM 834 C CA . SER A 1 104 ? 15.168 -5.127 -17.814 1.00 73.50 104 SER A CA 1
ATOM 835 C C . SER A 1 104 ? 15.079 -4.111 -18.945 1.00 73.50 104 SER A C 1
ATOM 837 O O . SER A 1 104 ? 14.002 -3.638 -19.304 1.00 73.50 104 SER A O 1
ATOM 839 N N . SER A 1 105 ? 16.236 -3.814 -19.537 1.00 71.38 105 SER A N 1
ATOM 840 C CA . SER A 1 105 ? 16.373 -2.948 -20.712 1.00 71.38 105 SER A CA 1
ATOM 841 C C . SER A 1 105 ? 15.493 -3.399 -21.877 1.00 71.38 105 SER A C 1
ATOM 843 O O . SER A 1 105 ? 15.017 -2.577 -22.647 1.00 71.38 105 SER A O 1
ATOM 845 N N . ALA A 1 106 ? 15.197 -4.697 -21.963 1.00 71.69 106 ALA A N 1
ATOM 846 C CA . ALA A 1 106 ? 14.315 -5.254 -22.977 1.00 71.69 106 ALA A CA 1
ATOM 847 C C . ALA A 1 106 ? 12.822 -4.920 -22.764 1.00 71.69 106 ALA A C 1
ATOM 849 O O . ALA A 1 106 ? 12.022 -5.123 -23.675 1.00 71.69 106 ALA A O 1
ATOM 850 N N . TYR A 1 107 ? 12.431 -4.432 -21.580 1.00 66.25 107 TYR A N 1
ATOM 851 C CA . TYR A 1 107 ? 11.062 -3.990 -21.279 1.00 66.25 107 TYR A CA 1
ATOM 852 C C . TYR A 1 107 ? 10.842 -2.496 -21.526 1.00 66.25 107 TYR A C 1
ATOM 854 O O . TYR A 1 107 ? 9.704 -2.085 -21.753 1.00 66.25 107 TYR A O 1
ATOM 862 N N . ALA A 1 108 ? 11.914 -1.702 -21.488 1.00 66.50 108 ALA A N 1
ATOM 863 C CA . ALA A 1 108 ? 11.875 -0.245 -21.546 1.00 66.50 108 ALA A CA 1
ATOM 864 C C . ALA A 1 108 ? 11.191 0.282 -22.822 1.00 66.50 108 ALA A C 1
ATOM 866 O O . ALA A 1 108 ? 10.355 1.183 -22.759 1.00 66.50 108 ALA A O 1
ATOM 867 N N . ASP A 1 109 ? 11.443 -0.368 -23.959 1.00 76.19 109 ASP A N 1
ATOM 868 C CA . ASP A 1 109 ? 10.913 0.050 -25.262 1.00 76.19 109 ASP A CA 1
ATOM 869 C C . ASP A 1 109 ? 9.444 -0.351 -25.501 1.00 76.19 109 ASP A C 1
ATOM 871 O O . ASP A 1 109 ? 8.838 0.035 -26.503 1.00 76.19 109 ASP A O 1
ATOM 875 N N . SER A 1 110 ? 8.833 -1.122 -24.593 1.00 82.62 110 SER A N 1
ATOM 876 C CA . SER A 1 110 ? 7.470 -1.631 -24.754 1.00 82.62 110 SER A CA 1
ATOM 877 C C . SER A 1 110 ? 6.493 -0.966 -23.788 1.00 82.62 110 SER A C 1
ATOM 879 O O . SER A 1 110 ? 6.486 -1.202 -22.574 1.00 82.62 110 SER A O 1
ATOM 881 N N . SER A 1 111 ? 5.568 -0.188 -24.353 1.00 82.62 111 SER A N 1
ATOM 882 C CA . SER A 1 111 ? 4.472 0.437 -23.602 1.00 82.62 111 SER A CA 1
ATOM 883 C C . SER A 1 111 ? 3.596 -0.588 -22.873 1.00 82.62 111 SER A C 1
ATOM 885 O O . SER A 1 111 ? 3.099 -0.307 -21.783 1.00 82.62 111 SER A O 1
ATOM 887 N N . ALA A 1 112 ? 3.460 -1.799 -23.418 1.00 85.81 112 ALA A N 1
ATOM 888 C CA . ALA A 1 112 ? 2.703 -2.885 -22.805 1.00 85.81 112 ALA A CA 1
ATOM 889 C C . ALA A 1 112 ? 3.367 -3.427 -21.529 1.00 85.81 112 ALA A C 1
ATOM 891 O O . ALA A 1 112 ? 2.668 -3.758 -20.571 1.00 85.81 112 ALA A O 1
ATOM 892 N N . PHE A 1 113 ? 4.701 -3.476 -21.466 1.00 85.19 113 PHE A N 1
ATOM 893 C CA . PHE A 1 113 ? 5.404 -3.883 -20.245 1.00 85.19 113 PHE A CA 1
ATOM 894 C C . PHE A 1 113 ? 5.432 -2.780 -19.193 1.00 85.19 113 PHE A C 1
ATOM 896 O O . PHE A 1 113 ? 5.264 -3.065 -18.008 1.00 85.19 113 PHE A O 1
ATOM 903 N N . THR A 1 114 ? 5.526 -1.519 -19.621 1.00 84.38 114 THR A N 1
ATOM 904 C CA . THR A 1 114 ? 5.340 -0.374 -18.718 1.00 84.38 114 THR A CA 1
ATOM 905 C C . THR A 1 114 ? 3.940 -0.404 -18.094 1.00 84.38 114 THR A C 1
ATOM 907 O O . THR A 1 114 ? 3.791 -0.296 -16.877 1.00 84.38 114 THR A O 1
ATOM 910 N N . PHE A 1 115 ? 2.903 -0.634 -18.908 1.00 86.31 115 PHE A N 1
ATOM 911 C CA . PHE A 1 115 ? 1.525 -0.755 -18.430 1.00 86.31 115 PHE A CA 1
ATOM 912 C C . PHE A 1 115 ? 1.331 -1.971 -17.511 1.00 86.31 115 PHE A C 1
ATOM 914 O O . PHE A 1 115 ? 0.729 -1.845 -16.446 1.00 86.31 115 PHE A O 1
ATOM 921 N N . ALA A 1 116 ? 1.913 -3.125 -17.856 1.00 91.00 116 ALA A N 1
ATOM 922 C CA . ALA A 1 116 ? 1.898 -4.310 -17.001 1.00 91.00 116 ALA A CA 1
ATOM 923 C C . ALA A 1 116 ? 2.584 -4.057 -15.648 1.00 91.00 116 ALA A C 1
ATOM 925 O O . ALA A 1 116 ? 2.056 -4.465 -14.617 1.00 91.00 116 ALA A O 1
ATOM 926 N N . GLY A 1 117 ? 3.717 -3.346 -15.629 1.00 87.00 117 GLY A N 1
ATOM 927 C CA . GLY A 1 117 ? 4.402 -2.935 -14.401 1.00 87.00 117 GLY A CA 1
ATOM 928 C C . GLY A 1 117 ? 3.528 -2.052 -13.506 1.00 87.00 117 GLY A C 1
ATOM 929 O O . GLY A 1 117 ? 3.433 -2.300 -12.304 1.00 87.00 117 GLY A O 1
ATOM 930 N N . MET A 1 118 ? 2.813 -1.087 -14.091 1.00 86.19 118 MET A N 1
ATOM 931 C CA . MET A 1 118 ? 1.854 -0.244 -13.364 1.00 86.19 118 MET A CA 1
ATOM 932 C C . MET A 1 118 ? 0.680 -1.049 -12.792 1.00 86.19 118 MET A C 1
ATOM 934 O O . MET A 1 118 ? 0.270 -0.827 -11.655 1.00 86.19 118 MET A O 1
ATOM 938 N N . LEU A 1 119 ? 0.153 -2.018 -13.541 1.00 90.62 119 LEU A N 1
ATOM 939 C CA . LEU A 1 119 ? -0.906 -2.904 -13.051 1.00 90.62 119 LEU A CA 1
ATOM 940 C C . LEU A 1 119 ? -0.406 -3.848 -11.944 1.00 90.62 119 LEU A C 1
ATOM 942 O O . LEU A 1 119 ? -1.105 -4.053 -10.954 1.00 90.62 119 LEU A O 1
ATOM 946 N N . CYS A 1 120 ? 0.824 -4.362 -12.055 1.00 91.75 120 CYS A N 1
ATOM 947 C CA . CYS A 1 120 ? 1.462 -5.149 -10.996 1.00 91.75 120 CYS A CA 1
ATOM 948 C C . CYS A 1 120 ? 1.628 -4.328 -9.711 1.00 91.75 120 CYS A C 1
ATOM 950 O O . CYS A 1 120 ? 1.405 -4.851 -8.623 1.00 91.75 120 CYS A O 1
ATOM 952 N N . LEU A 1 121 ? 1.962 -3.039 -9.829 1.00 85.44 121 LEU A N 1
ATOM 953 C CA . LEU A 1 121 ? 2.008 -2.105 -8.704 1.00 85.44 121 LEU A CA 1
ATOM 954 C C . LEU A 1 121 ? 0.637 -1.924 -8.045 1.00 85.44 121 LEU A C 1
ATOM 956 O O . LEU A 1 121 ? 0.544 -1.959 -6.819 1.00 85.44 121 LEU A O 1
ATOM 960 N N . ILE A 1 122 ? -0.426 -1.758 -8.834 1.00 84.31 122 ILE A N 1
ATOM 961 C CA . ILE A 1 122 ? -1.791 -1.649 -8.301 1.00 84.31 122 ILE A CA 1
ATOM 962 C C . ILE A 1 122 ? -2.162 -2.922 -7.529 1.00 84.31 122 ILE A C 1
ATOM 964 O O . ILE A 1 122 ? -2.579 -2.827 -6.374 1.00 84.31 122 ILE A O 1
ATOM 968 N N . ASN A 1 123 ? -1.927 -4.103 -8.110 1.00 91.62 123 ASN A N 1
ATOM 969 C CA . ASN A 1 123 ? -2.190 -5.385 -7.449 1.00 91.62 123 ASN A CA 1
ATOM 970 C C . ASN A 1 123 ? -1.351 -5.557 -6.171 1.00 91.62 123 ASN A C 1
ATOM 972 O O . ASN A 1 123 ? -1.869 -5.981 -5.141 1.00 91.62 123 ASN A O 1
ATOM 976 N N . PHE A 1 124 ? -0.070 -5.182 -6.193 1.00 89.75 124 PHE A N 1
ATOM 977 C CA . PHE A 1 124 ? 0.810 -5.189 -5.019 1.00 89.75 124 PHE A CA 1
ATOM 978 C C . PHE A 1 124 ? 0.254 -4.342 -3.865 1.00 89.75 124 PHE A C 1
ATOM 980 O O . PHE A 1 124 ? 0.217 -4.792 -2.712 1.00 89.75 124 PHE A O 1
ATOM 987 N N . ILE A 1 125 ? -0.222 -3.131 -4.171 1.00 81.94 125 ILE A N 1
ATOM 988 C CA . ILE A 1 125 ? -0.858 -2.238 -3.195 1.00 81.94 125 ILE A CA 1
ATOM 989 C C . ILE A 1 125 ? -2.144 -2.870 -2.654 1.00 81.94 125 ILE A C 1
ATOM 991 O O . ILE A 1 125 ? -2.340 -2.892 -1.440 1.00 81.94 125 ILE A O 1
ATOM 995 N N . GLN A 1 126 ? -2.992 -3.422 -3.524 1.00 87.88 126 GLN A N 1
ATOM 996 C CA . GLN A 1 126 ? -4.253 -4.053 -3.129 1.00 87.88 126 GLN A CA 1
ATOM 997 C C . GLN A 1 126 ? -4.039 -5.275 -2.227 1.00 87.88 126 GLN A C 1
ATOM 999 O O . GLN A 1 126 ? -4.652 -5.352 -1.164 1.00 87.88 126 GLN A O 1
ATOM 1004 N N . TYR A 1 127 ? -3.132 -6.193 -2.580 1.00 88.12 127 TYR A N 1
ATOM 1005 C CA . TYR A 1 127 ? -2.812 -7.347 -1.729 1.00 88.12 127 TYR A CA 1
ATOM 1006 C C . TYR A 1 127 ? -2.247 -6.920 -0.380 1.00 88.12 127 TYR A C 1
ATOM 1008 O O . TYR A 1 127 ? -2.587 -7.484 0.657 1.00 88.12 127 TYR A O 1
ATOM 1016 N N . THR A 1 128 ? -1.430 -5.877 -0.357 1.00 82.25 128 THR A N 1
ATOM 1017 C CA . THR A 1 128 ? -0.899 -5.368 0.906 1.00 82.25 128 THR A CA 1
ATOM 1018 C C . THR A 1 128 ? -1.987 -4.731 1.751 1.00 82.25 128 THR A C 1
ATOM 1020 O O . THR A 1 1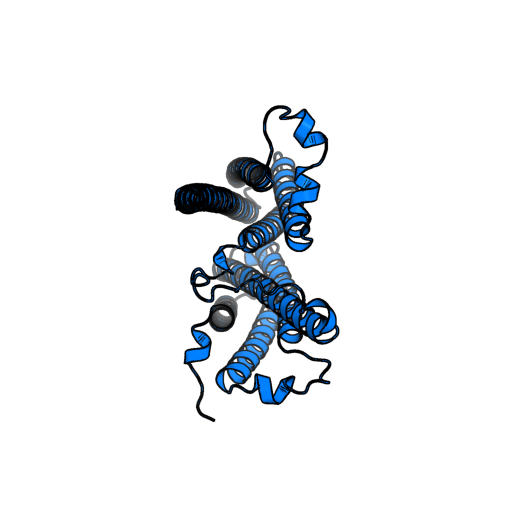28 ? -2.045 -4.966 2.953 1.00 82.25 128 THR A O 1
ATOM 1023 N N . PHE A 1 129 ? -2.899 -3.977 1.145 1.00 81.50 129 PHE A N 1
ATOM 1024 C CA . PHE A 1 129 ? -4.053 -3.451 1.856 1.00 81.50 129 PHE A CA 1
ATOM 1025 C C . PHE A 1 129 ? -4.929 -4.579 2.425 1.00 81.50 129 PHE A C 1
ATOM 1027 O O . PHE A 1 129 ? -5.289 -4.530 3.604 1.00 81.50 129 PHE A O 1
ATOM 1034 N N . ASN A 1 130 ? -5.197 -5.628 1.637 1.00 86.12 130 ASN A N 1
ATOM 1035 C CA . ASN A 1 130 ? -5.905 -6.824 2.098 1.00 86.12 130 ASN A CA 1
ATOM 1036 C C . ASN A 1 130 ? -5.215 -7.437 3.320 1.00 86.12 130 ASN A C 1
ATOM 1038 O O . ASN A 1 130 ? -5.875 -7.680 4.330 1.00 86.12 130 ASN A O 1
ATOM 1042 N N . LEU A 1 131 ? -3.888 -7.597 3.285 1.00 83.94 131 LEU A N 1
ATOM 1043 C CA . LEU A 1 131 ? -3.118 -8.090 4.426 1.00 83.94 131 LEU A CA 1
ATOM 1044 C C . LEU A 1 131 ? -3.414 -7.293 5.704 1.00 83.94 131 LEU A C 1
ATOM 1046 O O . LEU A 1 131 ? -3.687 -7.887 6.743 1.00 83.94 131 LEU A O 1
ATOM 1050 N N . PHE A 1 132 ? -3.417 -5.960 5.645 1.00 77.56 132 PHE A N 1
ATOM 1051 C CA . PHE A 1 132 ? -3.694 -5.140 6.829 1.00 77.56 132 PHE A CA 1
ATOM 1052 C C . PHE A 1 132 ? -5.113 -5.310 7.360 1.00 77.56 132 PHE A C 1
ATOM 1054 O O . PHE A 1 132 ? -5.302 -5.425 8.576 1.00 77.56 132 PHE A O 1
ATOM 1061 N N . VAL A 1 133 ? -6.104 -5.348 6.469 1.00 81.94 133 VAL A N 1
ATOM 1062 C CA . VAL A 1 133 ? -7.502 -5.557 6.859 1.00 81.94 133 VAL A CA 1
ATOM 1063 C C . VAL A 1 133 ? -7.660 -6.913 7.549 1.00 81.94 133 VAL A C 1
ATOM 1065 O O . VAL A 1 133 ? -8.205 -6.980 8.653 1.00 81.94 133 VAL A O 1
ATOM 1068 N N . TYR A 1 134 ? -7.106 -7.977 6.968 1.00 84.62 134 TYR A N 1
ATOM 1069 C CA . TYR A 1 134 ? -7.208 -9.326 7.522 1.00 84.62 134 TYR A CA 1
ATOM 1070 C C . TYR A 1 134 ? -6.378 -9.528 8.798 1.00 84.62 134 TYR A C 1
ATOM 1072 O O . TYR A 1 134 ? -6.865 -10.177 9.724 1.00 84.62 134 TYR A O 1
ATOM 1080 N N . VAL A 1 135 ? -5.203 -8.900 8.938 1.00 77.94 135 VAL A N 1
ATOM 1081 C CA . VAL A 1 135 ? -4.435 -8.896 10.201 1.00 77.94 135 VAL A CA 1
ATOM 1082 C C . VAL A 1 135 ? -5.225 -8.207 11.314 1.00 77.94 135 VAL A C 1
ATOM 1084 O O . VAL A 1 135 ? -5.269 -8.702 12.444 1.00 77.94 135 VAL A O 1
ATOM 1087 N N . LYS A 1 136 ? -5.889 -7.081 11.014 1.00 76.44 136 LYS A N 1
ATOM 1088 C CA . LYS A 1 136 ? -6.736 -6.380 11.990 1.00 76.44 136 LYS A CA 1
ATOM 1089 C C . LYS A 1 136 ? -7.916 -7.254 12.414 1.00 76.44 136 LYS A C 1
ATOM 1091 O O . LYS A 1 136 ? -8.168 -7.374 13.612 1.00 76.44 136 LYS A O 1
ATOM 1096 N N . MET A 1 137 ? -8.612 -7.877 11.462 1.00 81.94 137 MET A N 1
ATOM 1097 C CA . MET A 1 137 ? -9.720 -8.792 11.761 1.00 81.94 137 MET A CA 1
ATOM 1098 C C . MET A 1 137 ? -9.260 -9.967 12.624 1.00 81.94 137 MET A C 1
ATOM 1100 O O . MET A 1 137 ? -9.848 -10.217 13.674 1.00 81.94 137 MET A O 1
ATOM 1104 N N . TRP A 1 138 ? -8.139 -10.594 12.267 1.00 83.31 138 TRP A N 1
ATOM 1105 C CA . TRP A 1 138 ? -7.543 -11.676 13.047 1.00 83.31 138 TRP A CA 1
ATOM 1106 C C . TRP A 1 138 ? -7.182 -11.249 14.481 1.00 83.31 138 TRP A C 1
ATOM 1108 O O . TRP A 1 138 ? -7.483 -11.958 15.443 1.00 83.31 138 TRP A O 1
ATOM 1118 N N . SER A 1 139 ? -6.596 -10.061 14.656 1.00 76.81 139 SER A N 1
ATOM 1119 C CA . SER A 1 139 ? -6.273 -9.507 15.979 1.00 76.81 139 SER A CA 1
ATOM 1120 C C . SER A 1 139 ? -7.528 -9.268 16.830 1.00 76.81 139 SER A C 1
ATOM 1122 O O . SER A 1 139 ? -7.559 -9.626 18.010 1.00 76.81 139 SER A O 1
ATOM 1124 N N . MET A 1 140 ? -8.598 -8.725 16.236 1.00 77.94 140 MET A N 1
ATOM 1125 C CA . MET A 1 140 ? -9.877 -8.512 16.926 1.00 77.94 140 MET A CA 1
ATOM 1126 C C . MET A 1 140 ? -10.537 -9.832 17.341 1.00 77.94 140 MET A C 1
ATOM 1128 O O . MET A 1 140 ? -11.033 -9.938 18.463 1.00 77.94 140 MET A O 1
ATOM 1132 N N . GLU A 1 141 ? -10.517 -10.848 16.477 1.00 81.69 141 GLU A N 1
ATOM 1133 C CA . GLU A 1 141 ? -11.022 -12.187 16.800 1.00 81.69 141 GLU A CA 1
ATOM 1134 C C . GLU A 1 141 ? -10.252 -12.829 17.957 1.00 81.69 141 GLU A C 1
ATOM 1136 O O . GLU A 1 141 ? -10.860 -13.392 18.867 1.00 81.69 141 GLU A O 1
ATOM 1141 N N . ASN A 1 142 ? -8.922 -12.707 17.966 1.00 79.44 142 ASN A N 1
ATOM 1142 C CA . ASN A 1 142 ? -8.097 -13.252 19.043 1.00 79.44 142 ASN A CA 1
ATOM 1143 C C . ASN A 1 142 ? -8.369 -12.557 20.384 1.00 79.44 142 ASN A C 1
ATOM 1145 O O . ASN A 1 142 ? -8.457 -13.232 21.407 1.00 79.44 142 ASN A O 1
ATOM 1149 N N . ARG A 1 143 ? -8.579 -11.232 20.392 1.00 74.62 143 ARG A N 1
ATOM 1150 C CA . ARG A 1 143 ? -8.976 -10.495 21.607 1.00 74.62 143 ARG A CA 1
ATOM 1151 C C . ARG A 1 143 ? -10.336 -10.952 22.132 1.00 74.62 143 ARG A C 1
ATOM 1153 O O . ARG A 1 143 ? -10.481 -11.174 23.330 1.00 74.62 143 ARG A O 1
ATOM 1160 N N . LYS A 1 144 ? -11.321 -11.144 21.246 1.00 78.81 144 LYS A N 1
ATOM 1161 C CA . LYS A 1 144 ? -12.638 -11.685 21.626 1.00 78.81 144 LYS A CA 1
ATOM 1162 C C . LYS A 1 144 ? -12.508 -13.083 22.233 1.00 78.81 144 LYS A C 1
ATOM 1164 O O . LYS A 1 144 ? -13.103 -13.341 23.272 1.00 78.81 144 LYS A O 1
ATOM 1169 N N . ALA A 1 145 ? -11.693 -13.950 21.632 1.00 78.25 145 ALA A N 1
ATOM 1170 C CA . ALA A 1 145 ? -11.448 -15.292 22.151 1.00 78.25 145 ALA A CA 1
ATOM 1171 C C . ALA A 1 145 ? -10.781 -15.279 23.539 1.00 78.25 145 ALA A C 1
ATOM 1173 O O . ALA A 1 145 ? -11.153 -16.082 24.388 1.00 78.25 145 ALA A O 1
ATOM 1174 N N . MET A 1 146 ? -9.849 -14.354 23.797 1.00 71.25 146 MET A N 1
ATOM 1175 C CA . MET A 1 146 ? -9.214 -14.203 25.114 1.00 71.25 146 MET A CA 1
ATOM 1176 C C . MET A 1 146 ? -10.181 -13.665 26.176 1.00 71.25 146 MET A C 1
ATOM 1178 O O . MET A 1 146 ? -10.203 -14.182 27.288 1.00 71.25 146 MET A O 1
ATOM 1182 N N . ASN A 1 147 ? -11.027 -12.688 25.835 1.00 72.06 147 ASN A N 1
ATOM 1183 C CA . ASN A 1 147 ? -11.991 -12.113 26.781 1.00 72.06 147 ASN A CA 1
ATOM 1184 C C . ASN A 1 147 ? -13.083 -13.107 27.211 1.00 72.06 147 ASN A C 1
ATOM 1186 O O . ASN A 1 147 ? -13.596 -13.007 28.320 1.00 72.06 147 ASN A O 1
ATOM 1190 N N . ILE A 1 148 ? -13.424 -14.088 26.368 1.00 66.50 148 ILE A N 1
ATOM 1191 C CA . ILE A 1 148 ? -14.369 -15.162 26.725 1.00 66.50 148 ILE A CA 1
ATOM 1192 C C . ILE A 1 148 ? -13.802 -16.070 27.832 1.00 66.50 148 ILE A C 1
ATOM 1194 O O . ILE A 1 148 ? -14.565 -16.676 28.580 1.00 66.50 148 ILE A O 1
ATOM 1198 N N . ILE A 1 149 ? -12.475 -16.160 27.957 1.00 63.88 149 ILE A N 1
ATOM 1199 C CA . ILE A 1 149 ? -11.810 -17.059 28.908 1.00 63.88 149 ILE A CA 1
ATOM 1200 C C . ILE A 1 149 ? -11.756 -16.451 30.323 1.00 63.88 149 ILE A C 1
ATOM 1202 O O . ILE A 1 149 ? -11.631 -17.204 31.286 1.00 63.88 149 ILE A O 1
ATOM 1206 N N . ASP A 1 150 ? -11.939 -15.132 30.479 1.00 53.69 150 ASP A N 1
ATOM 1207 C CA . ASP A 1 150 ? -11.969 -14.470 31.793 1.00 53.69 150 ASP A CA 1
ATOM 1208 C C . ASP A 1 150 ? -13.278 -13.692 32.062 1.00 53.69 150 ASP A C 1
ATOM 1210 O O . ASP A 1 150 ? -13.294 -12.454 32.116 1.00 53.69 150 ASP A O 1
ATOM 1214 N N . PRO A 1 151 ? -14.404 -14.404 32.272 1.00 57.03 151 PRO A N 1
ATOM 1215 C CA . PRO A 1 151 ? -15.695 -13.789 32.586 1.00 57.03 151 PRO A CA 1
ATOM 1216 C C . PRO A 1 151 ? -15.706 -13.053 33.938 1.00 57.03 151 PRO A C 1
ATOM 1218 O O . PRO A 1 151 ? -16.641 -12.302 34.216 1.00 57.03 151 PRO A O 1
ATOM 1221 N N . SER A 1 152 ? -14.678 -13.233 34.778 1.00 58.16 152 SER A N 1
ATOM 1222 C CA . SER A 1 152 ? -14.601 -12.637 36.117 1.00 58.16 152 SER A CA 1
ATOM 1223 C C . SER A 1 152 ? -14.235 -11.145 36.112 1.00 58.16 152 SER A C 1
ATOM 1225 O O . SER A 1 152 ? -14.487 -10.443 37.089 1.00 58.16 152 SER A O 1
ATOM 1227 N N . SER A 1 153 ? -13.719 -10.629 34.991 1.00 54.06 153 SER A N 1
ATOM 1228 C CA . SER A 1 153 ? -13.330 -9.220 34.826 1.00 54.06 153 SER A CA 1
ATOM 1229 C C . SER A 1 153 ? -14.456 -8.301 34.316 1.00 54.06 153 SER A C 1
ATOM 1231 O O . SER A 1 153 ? -14.343 -7.077 34.406 1.00 54.06 153 SER A O 1
ATOM 1233 N N . MET A 1 154 ? -15.571 -8.857 33.822 1.00 49.12 154 MET A N 1
ATOM 1234 C CA . MET A 1 154 ? -16.670 -8.079 33.224 1.00 49.12 154 MET A CA 1
ATOM 1235 C C . MET A 1 154 ? -17.734 -7.586 34.218 1.00 49.12 154 MET A C 1
ATOM 1237 O O . MET A 1 154 ? -18.541 -6.732 33.860 1.00 49.12 154 MET A O 1
ATOM 1241 N N . SER A 1 155 ? -17.737 -8.042 35.475 1.00 51.75 155 SER A N 1
ATOM 1242 C CA . SER A 1 155 ? -18.775 -7.654 36.448 1.00 51.75 155 SER A CA 1
ATOM 1243 C C . SER A 1 155 ? -18.604 -6.252 37.056 1.00 51.75 155 SER A C 1
ATOM 1245 O O . SER A 1 155 ? -19.447 -5.843 37.848 1.00 51.75 155 SER A O 1
ATOM 1247 N N . SER A 1 156 ? -17.544 -5.508 36.712 1.00 49.22 156 SER A N 1
ATOM 1248 C CA . SER A 1 156 ? -17.248 -4.193 37.318 1.00 49.22 156 SER A CA 1
ATOM 1249 C C . SER A 1 156 ? -17.436 -2.990 36.375 1.00 49.22 156 SER A C 1
ATOM 1251 O O . SER A 1 156 ? -17.434 -1.848 36.821 1.00 49.22 156 SER A O 1
ATOM 1253 N N . TYR A 1 157 ? -17.664 -3.213 35.075 1.00 45.09 157 TYR A N 1
ATOM 1254 C CA . TYR A 1 157 ? -17.903 -2.144 34.092 1.00 45.09 157 TYR A CA 1
ATOM 1255 C C . TYR A 1 157 ? -19.373 -2.114 33.649 1.00 45.09 157 TYR A C 1
ATOM 1257 O O . TYR A 1 157 ? -19.709 -2.302 32.485 1.00 45.09 157 TYR A O 1
ATOM 1265 N N . GLY A 1 158 ? -20.274 -1.830 34.592 1.00 43.75 158 GLY A N 1
ATOM 1266 C CA . GLY A 1 158 ? -21.682 -1.499 34.330 1.00 43.75 158 GLY A CA 1
ATOM 1267 C C . GLY A 1 158 ? -21.883 -0.105 33.713 1.00 43.75 158 GLY A C 1
ATOM 1268 O O . GLY A 1 158 ? -22.841 0.583 34.051 1.00 43.75 158 GLY A O 1
ATOM 1269 N N . GLY A 1 159 ? -20.962 0.345 32.858 1.00 44.75 159 GLY A N 1
ATOM 1270 C CA . GLY A 1 159 ? -21.092 1.583 32.098 1.00 44.75 159 GLY A CA 1
ATOM 1271 C C . GLY A 1 159 ? -21.839 1.294 30.805 1.00 44.75 159 GLY A C 1
ATOM 1272 O O . GLY A 1 159 ? -21.323 0.585 29.947 1.00 44.75 159 GLY A O 1
ATOM 1273 N N . SER A 1 160 ? -23.057 1.818 30.679 1.00 41.28 160 SER A N 1
ATOM 1274 C CA . SER A 1 160 ? -23.900 1.713 29.487 1.00 41.28 160 SER A CA 1
ATOM 1275 C C . SER A 1 160 ? -23.114 2.051 28.212 1.00 41.28 160 SER A C 1
ATOM 1277 O O . SER A 1 160 ? -22.872 3.225 27.924 1.00 41.28 160 SER A O 1
ATOM 1279 N N . MET A 1 161 ? -22.723 1.034 27.439 1.00 41.78 161 MET A N 1
ATOM 1280 C CA . MET A 1 161 ? -22.280 1.213 26.057 1.00 41.78 161 MET A CA 1
ATOM 1281 C C . MET A 1 161 ? -23.465 1.774 25.269 1.00 41.78 161 MET A C 1
ATOM 1283 O O . MET A 1 161 ? -24.454 1.077 25.043 1.00 41.78 161 MET A O 1
ATOM 1287 N N . SER A 1 162 ? -23.396 3.053 24.900 1.00 40.66 162 SER A N 1
ATOM 1288 C CA . SER A 1 162 ? -24.369 3.664 24.003 1.00 40.66 162 SER A CA 1
ATOM 1289 C C . SER A 1 162 ? -24.237 3.006 22.617 1.00 40.66 162 SER A C 1
ATOM 1291 O O . SER A 1 162 ? -23.148 3.017 22.045 1.00 40.66 162 SER A O 1
ATOM 1293 N N . PRO A 1 163 ? -25.303 2.422 22.038 1.00 46.12 163 PRO A N 1
ATOM 1294 C CA . PRO A 1 163 ? -25.168 1.594 20.837 1.00 46.12 163 PRO A CA 1
ATOM 1295 C C . PRO A 1 163 ? -25.086 2.365 19.504 1.00 46.12 163 PRO A C 1
ATOM 1297 O O . PRO A 1 163 ? -25.326 1.757 18.467 1.00 46.12 163 PRO A O 1
ATOM 1300 N N . PHE A 1 164 ? -24.851 3.686 19.473 1.00 40.81 164 PHE A N 1
ATOM 1301 C CA . PHE A 1 164 ? -25.418 4.482 18.366 1.00 40.81 164 PHE A CA 1
ATOM 1302 C C . PHE A 1 164 ? -24.568 5.562 17.676 1.00 40.81 164 PHE A C 1
ATOM 1304 O O . PHE A 1 164 ? -25.132 6.395 16.973 1.00 40.81 164 PHE A O 1
ATOM 1311 N N . THR A 1 165 ? -23.234 5.542 17.758 1.00 42.28 165 THR A N 1
ATOM 1312 C CA . THR A 1 165 ? -22.397 6.457 16.939 1.00 42.28 165 THR A CA 1
ATOM 1313 C C . THR A 1 165 ? -21.177 5.788 16.294 1.00 42.28 165 THR A C 1
ATOM 1315 O O . THR A 1 165 ? -20.115 6.395 16.202 1.00 42.28 165 THR A O 1
ATOM 1318 N N . ASP A 1 166 ? -21.335 4.554 15.806 1.00 44.62 166 ASP A N 1
ATOM 1319 C CA . ASP A 1 166 ? -20.315 3.806 15.040 1.00 44.62 166 ASP A CA 1
ATOM 1320 C C . ASP A 1 166 ? -20.507 3.902 13.508 1.00 44.62 166 ASP A C 1
ATOM 1322 O O . ASP A 1 166 ? -20.013 3.075 12.748 1.00 44.62 166 ASP A O 1
ATOM 1326 N N . THR A 1 167 ? -21.230 4.910 13.008 1.00 48.31 167 THR A N 1
ATOM 1327 C CA . THR A 1 167 ? -21.559 5.025 11.571 1.00 48.31 167 THR A CA 1
ATOM 1328 C C . THR A 1 167 ? -20.469 5.664 10.707 1.00 48.31 167 THR A C 1
ATOM 1330 O O . THR A 1 167 ? -20.668 5.823 9.506 1.00 48.31 167 THR A O 1
ATOM 1333 N N . ILE A 1 168 ? -19.318 6.038 11.274 1.00 46.97 168 ILE A N 1
ATOM 1334 C CA . ILE A 1 168 ? -18.136 6.393 10.478 1.00 46.97 168 ILE A CA 1
ATOM 1335 C C . ILE A 1 168 ? -17.224 5.177 10.481 1.00 46.97 168 ILE A C 1
ATOM 1337 O O . ILE A 1 168 ? -16.645 4.860 11.520 1.00 46.97 168 ILE A O 1
ATOM 1341 N N . ASP A 1 169 ? -17.099 4.523 9.323 1.00 48.53 169 ASP A N 1
ATOM 1342 C CA . ASP A 1 169 ? -16.304 3.311 9.157 1.00 48.53 169 ASP A CA 1
ATOM 1343 C C . ASP A 1 169 ? -14.936 3.455 9.855 1.00 48.53 169 ASP A C 1
ATOM 1345 O O . ASP A 1 169 ? -14.083 4.235 9.407 1.00 48.53 169 ASP A O 1
ATOM 1349 N N . PRO A 1 170 ? -14.659 2.681 10.926 1.00 57.00 170 PRO A N 1
ATOM 1350 C CA . PRO A 1 170 ? -13.396 2.738 11.671 1.00 57.00 170 PRO A CA 1
ATOM 1351 C C . PRO A 1 170 ? -12.190 2.291 10.827 1.00 57.00 170 PRO A C 1
ATOM 1353 O O . PRO A 1 170 ? -11.053 2.235 11.304 1.00 57.00 170 PRO A O 1
ATOM 1356 N N . VAL A 1 171 ? -12.439 1.925 9.570 1.00 49.56 171 VAL A N 1
ATOM 1357 C CA . VAL A 1 171 ? -11.450 1.619 8.545 1.00 49.56 171 VAL A CA 1
ATOM 1358 C C . VAL A 1 171 ? -10.815 2.906 8.007 1.00 49.56 171 VAL A C 1
ATOM 1360 O O . VAL A 1 171 ? -9.591 2.974 7.956 1.00 49.56 171 VAL A O 1
ATOM 1363 N N . PHE A 1 172 ? -11.594 3.958 7.718 1.00 51.69 172 PHE A N 1
ATOM 1364 C CA . PHE A 1 172 ? -11.065 5.225 7.179 1.00 51.69 172 PHE A CA 1
ATOM 1365 C C . PHE A 1 172 ? -10.418 6.127 8.233 1.00 51.69 172 PHE A C 1
ATOM 1367 O O . PHE A 1 172 ? -9.592 6.972 7.899 1.00 51.69 172 PHE A O 1
ATOM 1374 N N . ARG A 1 173 ? -10.729 5.920 9.518 1.00 59.41 173 ARG A N 1
ATOM 1375 C CA . ARG A 1 173 ? -10.047 6.618 10.620 1.00 59.41 173 ARG A CA 1
ATOM 1376 C C . ARG A 1 173 ? -8.624 6.138 10.871 1.00 59.41 173 ARG A C 1
ATOM 1378 O O . ARG A 1 173 ? -7.935 6.757 11.675 1.00 59.41 173 ARG A O 1
ATOM 1385 N N . ASN A 1 174 ? -8.187 5.036 10.260 1.00 68.06 174 ASN A N 1
ATOM 1386 C CA . ASN A 1 174 ? -6.896 4.469 10.606 1.00 68.06 174 ASN A CA 1
ATOM 1387 C C . ASN A 1 174 ? -5.784 5.029 9.696 1.00 68.06 174 ASN A C 1
ATOM 1389 O O . ASN A 1 174 ? -5.659 4.571 8.555 1.00 68.06 174 ASN A O 1
ATOM 1393 N N . PRO A 1 175 ? -4.927 5.954 10.184 1.00 78.00 175 PRO A N 1
ATOM 1394 C CA . PRO A 1 175 ? -3.806 6.495 9.403 1.00 78.00 175 PRO A CA 1
ATOM 1395 C C . PRO A 1 175 ? -2.826 5.406 8.939 1.00 78.00 175 PRO A C 1
ATOM 1397 O O . PRO A 1 175 ? -2.002 5.628 8.055 1.00 78.00 175 PRO A O 1
ATOM 1400 N N . LEU A 1 176 ? -2.924 4.204 9.512 1.00 78.38 176 LEU A N 1
ATOM 1401 C CA . LEU A 1 176 ? -2.124 3.045 9.148 1.00 78.38 176 LEU A CA 1
ATOM 1402 C C . LEU A 1 176 ? -2.218 2.706 7.652 1.00 78.38 176 LEU A C 1
ATOM 1404 O O . LEU A 1 176 ? -1.195 2.385 7.058 1.00 78.38 176 LEU A O 1
ATOM 1408 N N . ILE A 1 177 ? -3.389 2.855 7.023 1.00 79.69 177 ILE A N 1
ATOM 1409 C CA . ILE A 1 177 ? -3.563 2.600 5.581 1.00 79.69 177 ILE A CA 1
ATOM 1410 C C . ILE A 1 177 ? -2.646 3.499 4.746 1.00 79.69 177 ILE A C 1
ATOM 1412 O O . ILE A 1 177 ? -1.920 3.016 3.877 1.00 79.69 177 ILE A O 1
ATOM 1416 N N . VAL A 1 178 ? -2.659 4.806 5.023 1.00 83.62 178 VAL A N 1
ATOM 1417 C CA . VAL A 1 178 ? -1.858 5.777 4.268 1.00 83.62 178 VAL A CA 1
ATOM 1418 C C . VAL A 1 178 ? -0.371 5.530 4.511 1.00 83.62 178 VAL A C 1
ATOM 1420 O O . VAL A 1 178 ? 0.416 5.542 3.570 1.00 83.62 178 VAL A O 1
ATOM 1423 N N . LYS A 1 179 ? 0.025 5.195 5.744 1.00 84.44 179 LYS A N 1
ATOM 1424 C CA . LYS A 1 179 ? 1.424 4.868 6.067 1.00 84.44 179 LYS A CA 1
ATOM 1425 C C . LYS A 1 179 ? 1.941 3.636 5.343 1.00 84.44 179 LYS A C 1
ATOM 1427 O O . LYS A 1 179 ? 3.083 3.622 4.895 1.00 84.44 179 LYS A O 1
ATOM 1432 N N . VAL A 1 180 ? 1.108 2.612 5.223 1.00 78.31 180 VAL A N 1
ATOM 1433 C CA . VAL A 1 180 ? 1.429 1.413 4.451 1.00 78.31 180 VAL A CA 1
ATOM 1434 C C . VAL A 1 180 ? 1.622 1.767 2.990 1.00 78.31 180 VAL A C 1
ATOM 1436 O O . VAL A 1 180 ? 2.633 1.387 2.406 1.00 78.31 180 VAL A O 1
ATOM 1439 N N . LEU A 1 181 ? 0.698 2.538 2.416 1.00 82.62 181 LEU A N 1
ATOM 1440 C CA . LEU A 1 181 ? 0.830 3.016 1.046 1.00 82.62 181 LEU A CA 1
ATOM 1441 C C . LEU A 1 181 ? 2.144 3.794 0.857 1.00 82.62 181 LEU A C 1
ATOM 1443 O O . LEU A 1 181 ? 2.888 3.508 -0.079 1.00 82.62 181 LEU A O 1
ATOM 1447 N N . CYS A 1 182 ? 2.490 4.697 1.779 1.00 86.88 182 CYS A N 1
ATOM 1448 C CA . CYS A 1 182 ? 3.765 5.417 1.758 1.00 86.88 182 CYS A CA 1
ATOM 1449 C C . CYS A 1 182 ? 4.978 4.480 1.858 1.00 86.88 182 CYS A C 1
ATOM 1451 O O . CYS A 1 182 ? 5.942 4.652 1.116 1.00 86.88 182 CYS A O 1
ATOM 1453 N N . MET A 1 183 ? 4.946 3.461 2.722 1.00 86.56 183 MET A N 1
ATOM 1454 C CA . MET A 1 183 ? 6.026 2.472 2.845 1.00 86.56 183 MET A CA 1
ATOM 1455 C C . MET A 1 183 ? 6.243 1.722 1.523 1.00 86.56 183 MET A C 1
ATOM 1457 O O . MET A 1 183 ? 7.371 1.562 1.061 1.00 86.56 183 MET A O 1
ATOM 1461 N N . MET A 1 184 ? 5.150 1.318 0.886 1.00 79.19 184 MET A N 1
ATOM 1462 C CA . MET A 1 184 ? 5.131 0.542 -0.353 1.00 79.19 184 MET A CA 1
ATOM 1463 C C . MET A 1 184 ? 5.615 1.348 -1.556 1.00 79.19 184 MET A C 1
ATOM 1465 O O . MET A 1 184 ? 6.428 0.877 -2.355 1.00 79.19 184 MET A O 1
ATOM 1469 N N . LEU A 1 185 ? 5.166 2.598 -1.655 1.00 83.62 185 LEU A N 1
ATOM 1470 C CA . LEU A 1 185 ? 5.654 3.544 -2.651 1.00 83.62 185 LEU A CA 1
ATOM 1471 C C . LEU A 1 185 ? 7.135 3.885 -2.418 1.00 83.62 185 LEU A C 1
ATOM 1473 O O . LEU A 1 185 ? 7.886 3.987 -3.383 1.00 83.62 185 LEU A O 1
ATOM 1477 N N . SER A 1 186 ? 7.585 3.986 -1.160 1.00 88.00 186 SER A N 1
ATOM 1478 C CA . SER A 1 186 ? 8.997 4.234 -0.818 1.00 88.00 186 SER A CA 1
ATOM 1479 C C . SER A 1 186 ? 9.885 3.072 -1.244 1.00 88.00 186 SER A C 1
ATOM 1481 O O . SER A 1 186 ? 10.962 3.282 -1.797 1.00 88.00 186 SER A O 1
ATOM 1483 N N . LEU A 1 187 ? 9.413 1.841 -1.043 1.00 81.81 187 LEU A N 1
ATOM 1484 C CA . LEU A 1 187 ? 10.098 0.640 -1.504 1.00 81.81 187 LEU A CA 1
ATOM 1485 C C . LEU A 1 187 ? 10.149 0.573 -3.040 1.00 81.81 187 LEU A C 1
ATOM 1487 O O . LEU A 1 187 ? 11.186 0.237 -3.606 1.00 81.81 187 LEU A O 1
ATOM 1491 N N . SER A 1 188 ? 9.062 0.956 -3.716 1.00 83.88 188 SER A N 1
ATOM 1492 C CA . SER A 1 188 ? 8.998 1.018 -5.185 1.00 83.88 188 SER A CA 1
ATOM 1493 C C . SER A 1 188 ? 9.955 2.073 -5.756 1.00 83.88 188 SER A C 1
ATOM 1495 O O . SER A 1 188 ? 10.678 1.797 -6.712 1.00 83.88 188 SER A O 1
ATOM 1497 N N . LEU A 1 189 ? 10.033 3.250 -5.123 1.00 86.38 189 LEU A N 1
ATOM 1498 C CA . LEU A 1 189 ? 11.019 4.283 -5.448 1.00 86.38 189 LEU A CA 1
ATOM 1499 C C . LEU A 1 189 ? 12.451 3.763 -5.261 1.00 86.38 189 LEU A C 1
ATOM 1501 O O . LEU A 1 189 ? 13.301 3.981 -6.121 1.00 86.38 189 LEU A O 1
ATOM 1505 N N . LEU A 1 190 ? 12.717 3.060 -4.157 1.00 84.88 190 LEU A N 1
ATOM 1506 C CA . LEU A 1 190 ? 14.036 2.507 -3.864 1.00 84.88 190 LEU A CA 1
ATOM 1507 C C . LEU A 1 190 ? 14.459 1.459 -4.897 1.00 84.88 190 LEU A C 1
ATOM 1509 O O . LEU A 1 190 ? 15.610 1.466 -5.321 1.00 84.88 190 LEU A O 1
ATOM 1513 N N . LEU A 1 191 ? 13.540 0.596 -5.338 1.00 79.25 191 LEU A N 1
ATOM 1514 C CA . LEU A 1 191 ? 13.809 -0.352 -6.418 1.00 79.25 191 LEU A CA 1
ATOM 1515 C C . LEU A 1 191 ? 14.083 0.338 -7.753 1.00 79.25 191 LEU A C 1
ATOM 1517 O O . LEU A 1 191 ? 15.005 -0.062 -8.460 1.00 79.25 191 LEU A O 1
ATOM 1521 N N . ALA A 1 192 ? 13.284 1.353 -8.100 1.00 80.38 192 ALA A N 1
ATOM 1522 C CA . ALA A 1 192 ? 13.498 2.121 -9.319 1.00 80.38 192 ALA A CA 1
ATOM 1523 C C . ALA A 1 192 ? 14.894 2.756 -9.295 1.00 80.38 192 ALA A C 1
ATOM 1525 O O . ALA A 1 192 ? 15.659 2.610 -10.239 1.00 80.38 192 ALA A O 1
ATOM 1526 N N . LEU A 1 193 ? 15.281 3.365 -8.175 1.00 82.88 193 LEU A N 1
ATOM 1527 C CA . LEU A 1 193 ? 16.613 3.936 -8.011 1.00 82.88 193 LEU A CA 1
ATOM 1528 C C . LEU A 1 193 ? 17.713 2.865 -8.031 1.00 82.88 193 LEU A C 1
ATOM 1530 O O . LEU A 1 193 ? 18.692 3.040 -8.742 1.00 82.88 193 LEU A O 1
ATOM 1534 N N . ALA A 1 194 ? 17.543 1.728 -7.355 1.00 82.06 194 ALA A N 1
ATOM 1535 C CA . ALA A 1 194 ? 18.539 0.652 -7.347 1.00 82.06 194 ALA A CA 1
ATOM 1536 C C . ALA A 1 194 ? 18.865 0.101 -8.749 1.00 82.06 194 ALA A C 1
ATOM 1538 O O . ALA A 1 194 ? 19.939 -0.463 -8.943 1.00 82.06 194 ALA A O 1
ATOM 1539 N N . SER A 1 195 ? 17.953 0.275 -9.709 1.00 77.81 195 SER A N 1
ATOM 1540 C CA . SER A 1 195 ? 18.138 -0.101 -11.113 1.00 77.81 195 SER A CA 1
ATOM 1541 C C . SER A 1 195 ? 18.873 0.939 -11.966 1.00 77.81 195 SER A C 1
ATOM 1543 O O . SER A 1 195 ? 19.264 0.644 -13.092 1.00 77.81 195 SER A O 1
ATOM 1545 N N . ALA A 1 196 ? 19.042 2.165 -11.463 1.00 80.62 196 ALA A N 1
ATOM 1546 C CA . ALA A 1 196 ? 19.669 3.254 -12.199 1.00 80.62 196 ALA A CA 1
ATOM 1547 C C . ALA A 1 196 ? 21.197 3.175 -12.114 1.00 80.62 196 ALA A C 1
ATOM 1549 O O . ALA A 1 196 ? 21.758 2.926 -11.044 1.00 80.62 196 ALA A O 1
ATOM 1550 N N . GLU A 1 197 ? 21.891 3.487 -13.211 1.00 82.19 197 GLU A N 1
ATOM 1551 C CA . GLU A 1 197 ? 23.331 3.733 -13.139 1.00 82.19 197 GLU A CA 1
ATOM 1552 C C . GLU A 1 197 ? 23.601 4.954 -12.244 1.00 82.19 197 GLU A C 1
ATOM 1554 O O . GLU A 1 197 ? 22.917 5.972 -12.359 1.00 82.19 197 GLU A O 1
ATOM 1559 N N . PRO A 1 198 ? 24.579 4.896 -11.330 1.00 79.25 198 PRO A N 1
ATOM 1560 C CA . PRO A 1 198 ? 24.817 5.983 -10.393 1.00 79.25 198 PRO A CA 1
ATOM 1561 C C . PRO A 1 198 ? 25.401 7.211 -11.111 1.00 79.25 198 PRO A C 1
ATOM 1563 O O . PRO A 1 198 ? 26.577 7.244 -11.465 1.00 79.25 198 PRO A O 1
ATOM 1566 N N . ILE A 1 199 ? 24.581 8.250 -11.280 1.00 84.06 199 ILE A N 1
ATOM 1567 C CA . ILE A 1 199 ? 24.974 9.575 -11.792 1.00 84.06 199 ILE A CA 1
ATOM 1568 C C . ILE A 1 199 ? 24.991 10.587 -10.629 1.00 84.06 199 ILE A C 1
ATOM 1570 O O . ILE A 1 199 ? 24.390 10.364 -9.574 1.00 84.06 199 ILE A O 1
ATOM 1574 N N . PHE A 1 200 ? 25.688 11.716 -10.785 1.00 77.25 200 PHE A N 1
ATOM 1575 C CA . PHE A 1 200 ? 25.702 12.800 -9.798 1.00 77.25 200 PHE A CA 1
ATOM 1576 C C . PHE A 1 200 ? 24.273 13.241 -9.428 1.00 77.25 200 PHE A C 1
ATOM 1578 O O . PHE A 1 200 ? 23.519 13.669 -10.292 1.00 77.25 200 PHE A O 1
ATOM 1585 N N . GLY A 1 201 ? 23.898 13.127 -8.149 1.00 71.38 201 GLY A N 1
ATOM 1586 C CA . GLY A 1 201 ? 22.536 13.392 -7.651 1.00 71.38 201 GLY A CA 1
ATOM 1587 C C . GLY A 1 201 ? 21.741 12.136 -7.267 1.00 71.38 201 GLY A C 1
ATOM 1588 O O . GLY A 1 201 ? 20.831 12.227 -6.444 1.00 71.38 201 GLY A O 1
ATOM 1589 N N . TYR A 1 202 ? 22.146 10.953 -7.745 1.00 78.44 202 TYR A N 1
ATOM 1590 C CA . TYR A 1 202 ? 21.542 9.658 -7.400 1.00 78.44 202 TYR A CA 1
ATOM 1591 C C . TYR A 1 202 ? 21.457 9.412 -5.885 1.00 78.44 202 TYR A C 1
ATOM 1593 O O . TYR A 1 202 ? 20.419 9.002 -5.363 1.00 78.44 202 TYR A O 1
ATOM 1601 N N . GLY A 1 203 ? 22.542 9.717 -5.163 1.00 78.38 203 GLY A N 1
ATOM 1602 C CA . GLY A 1 203 ? 22.625 9.488 -3.719 1.00 78.38 203 GLY A CA 1
ATOM 1603 C C . GLY A 1 203 ? 21.586 10.272 -2.912 1.00 78.38 203 GLY A C 1
ATOM 1604 O O . GLY A 1 203 ? 21.099 9.766 -1.905 1.00 78.38 203 GLY A O 1
ATOM 1605 N N . ILE A 1 204 ? 21.194 11.467 -3.371 1.00 79.31 204 ILE A N 1
ATOM 1606 C CA . ILE A 1 204 ? 20.175 12.284 -2.696 1.00 79.31 204 ILE A CA 1
ATOM 1607 C C . ILE A 1 204 ? 18.799 11.628 -2.850 1.00 79.31 204 ILE A C 1
ATOM 1609 O O . ILE A 1 204 ? 18.093 11.452 -1.859 1.00 79.31 204 ILE A O 1
ATOM 1613 N N . SER A 1 205 ? 18.439 11.200 -4.063 1.00 83.50 205 SER A N 1
ATOM 1614 C CA . SER A 1 205 ? 17.177 10.492 -4.310 1.00 83.50 205 SER A CA 1
ATOM 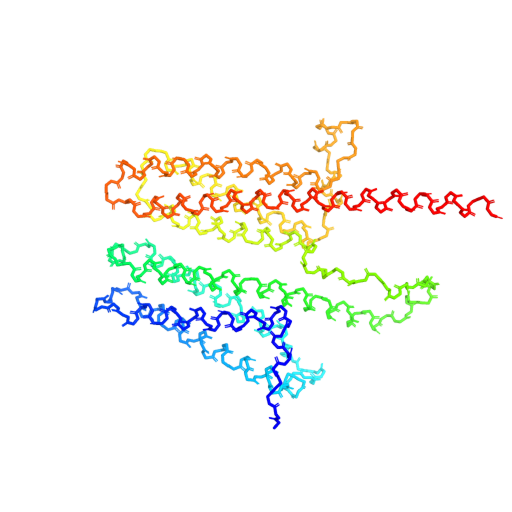1615 C C . SER A 1 205 ?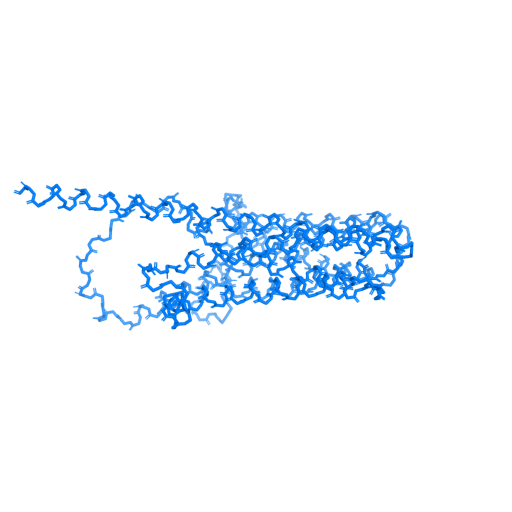 17.097 9.176 -3.528 1.00 83.50 205 SER A C 1
ATOM 1617 O O . SER A 1 205 ? 16.062 8.872 -2.935 1.00 83.50 205 SER A O 1
ATOM 1619 N N . LEU A 1 206 ? 18.202 8.422 -3.460 1.00 81.75 206 LEU A N 1
ATOM 1620 C CA . LEU A 1 206 ? 18.278 7.179 -2.687 1.00 81.75 206 LEU A CA 1
ATOM 1621 C C . LEU A 1 206 ? 18.102 7.437 -1.184 1.00 81.75 206 LEU A C 1
ATOM 1623 O O . LEU A 1 206 ? 17.358 6.720 -0.514 1.00 81.75 206 LEU A O 1
ATOM 1627 N N . PHE A 1 207 ? 18.743 8.485 -0.659 1.00 80.31 207 PHE A N 1
ATOM 1628 C CA . PHE A 1 207 ? 18.580 8.906 0.731 1.00 80.31 207 PHE A CA 1
ATOM 1629 C C . PHE A 1 207 ? 17.124 9.281 1.043 1.00 80.31 207 PHE A C 1
ATOM 1631 O O . PHE A 1 207 ? 16.581 8.830 2.050 1.00 80.31 207 PHE A O 1
ATOM 1638 N N . ILE A 1 208 ? 16.462 10.037 0.161 1.00 83.56 208 ILE A N 1
ATOM 1639 C CA . ILE A 1 208 ? 15.045 10.410 0.309 1.00 83.56 208 ILE A CA 1
ATOM 1640 C C . ILE A 1 208 ? 14.147 9.164 0.342 1.00 83.56 208 ILE A C 1
ATOM 1642 O O . ILE A 1 208 ? 13.264 9.067 1.200 1.00 83.56 208 ILE A O 1
ATOM 1646 N N . ALA A 1 209 ? 14.391 8.190 -0.540 1.00 84.12 209 ALA A N 1
ATOM 1647 C CA . ALA A 1 209 ? 13.644 6.935 -0.574 1.00 84.12 209 ALA A CA 1
ATOM 1648 C C . ALA A 1 209 ? 13.822 6.119 0.721 1.00 84.12 209 ALA A C 1
ATOM 1650 O O . ALA A 1 209 ? 12.837 5.683 1.319 1.00 84.12 209 ALA A O 1
ATOM 1651 N N . LEU A 1 210 ? 15.063 5.977 1.203 1.00 81.12 210 LEU A N 1
ATOM 1652 C CA . LEU A 1 210 ? 15.381 5.284 2.459 1.00 81.12 210 LEU A CA 1
ATOM 1653 C C . LEU A 1 210 ? 14.750 5.967 3.677 1.00 81.12 210 LEU A C 1
ATOM 1655 O O . LEU A 1 210 ? 14.167 5.292 4.526 1.00 81.12 210 LEU A O 1
ATOM 1659 N N . MET A 1 211 ? 14.824 7.298 3.753 1.00 78.25 211 MET A N 1
ATOM 1660 C CA . MET A 1 211 ? 14.204 8.067 4.835 1.00 78.25 211 MET A CA 1
ATOM 1661 C C . MET A 1 211 ? 12.684 7.910 4.833 1.00 78.25 211 MET A C 1
ATOM 1663 O O . MET A 1 211 ? 12.090 7.713 5.893 1.00 78.25 211 MET A O 1
ATOM 1667 N N . SER A 1 212 ? 12.053 7.933 3.657 1.00 86.88 212 SER A N 1
ATOM 1668 C CA . SER A 1 212 ? 10.604 7.735 3.505 1.00 86.88 212 SER A CA 1
ATOM 1669 C C . SER A 1 212 ? 10.170 6.326 3.915 1.00 86.88 212 SER A C 1
ATOM 1671 O O . SER A 1 212 ? 9.168 6.163 4.616 1.00 86.88 212 SER A O 1
ATOM 1673 N N . LEU A 1 213 ? 10.967 5.312 3.565 1.00 86.62 213 LEU A N 1
ATOM 1674 C CA . LEU A 1 213 ? 10.735 3.926 3.964 1.00 86.62 213 LEU A CA 1
ATOM 1675 C C . LEU A 1 213 ? 10.872 3.748 5.483 1.00 86.62 213 LEU A C 1
ATOM 1677 O O . LEU A 1 213 ? 9.968 3.214 6.126 1.00 86.62 213 LEU A O 1
ATOM 1681 N N . GLY A 1 214 ? 11.975 4.231 6.064 1.00 77.00 214 GLY A N 1
ATOM 1682 C CA . GLY A 1 214 ? 12.264 4.094 7.492 1.00 77.00 214 GLY A CA 1
ATOM 1683 C C . GLY A 1 214 ? 11.239 4.805 8.374 1.00 77.00 214 GLY A C 1
ATOM 1684 O O . GLY A 1 214 ? 10.750 4.233 9.345 1.00 77.00 214 GLY A O 1
ATOM 1685 N N . THR A 1 215 ? 10.853 6.027 8.011 1.00 81.38 215 THR A N 1
ATOM 1686 C CA . THR A 1 215 ? 9.844 6.803 8.752 1.00 81.38 215 THR A CA 1
ATOM 1687 C C . THR A 1 215 ? 8.437 6.221 8.628 1.00 81.38 215 THR A C 1
ATOM 1689 O O . THR A 1 215 ? 7.724 6.152 9.630 1.00 81.38 215 THR A O 1
ATOM 1692 N N . SER A 1 216 ? 8.042 5.743 7.443 1.00 84.62 216 SER A N 1
ATOM 1693 C CA . SER A 1 216 ? 6.752 5.064 7.255 1.00 84.62 216 SER A CA 1
ATOM 1694 C C . SER A 1 216 ? 6.693 3.765 8.061 1.00 84.62 216 SER A C 1
ATOM 1696 O O . SER A 1 216 ? 5.731 3.547 8.797 1.00 84.62 216 SER A O 1
ATOM 1698 N N . GLY A 1 217 ? 7.751 2.947 8.001 1.00 76.88 217 GLY A N 1
ATOM 1699 C CA . GLY A 1 217 ? 7.870 1.716 8.786 1.00 76.88 217 GLY A CA 1
ATOM 1700 C C . GLY A 1 217 ? 7.838 1.973 10.296 1.00 76.88 217 GLY A C 1
ATOM 1701 O O . GLY A 1 217 ? 7.097 1.310 11.021 1.00 76.88 217 GLY A O 1
ATOM 1702 N N . PHE A 1 218 ? 8.562 2.990 10.771 1.00 77.81 218 PHE A N 1
ATOM 1703 C CA . PHE A 1 218 ? 8.534 3.408 12.174 1.00 77.81 218 PHE A CA 1
ATOM 1704 C C . PHE A 1 218 ? 7.138 3.873 12.611 1.00 77.81 218 PHE A C 1
ATOM 1706 O O . PHE A 1 218 ? 6.647 3.467 13.664 1.00 77.81 218 PHE A O 1
ATOM 1713 N N . GLY A 1 219 ? 6.456 4.665 11.776 1.00 79.25 219 GLY A N 1
ATOM 1714 C CA . GLY A 1 219 ? 5.085 5.099 12.031 1.00 79.25 219 GLY A CA 1
ATOM 1715 C C . GLY A 1 219 ? 4.102 3.930 12.134 1.00 79.25 219 GLY A C 1
ATOM 1716 O O . GLY A 1 219 ? 3.272 3.917 13.040 1.00 79.25 219 GLY A O 1
ATOM 1717 N N . ILE A 1 220 ? 4.214 2.927 11.256 1.00 79.88 220 ILE A N 1
ATOM 1718 C CA . ILE A 1 220 ? 3.401 1.701 11.324 1.00 79.88 220 ILE A CA 1
ATOM 1719 C C . ILE A 1 220 ? 3.683 0.948 12.626 1.00 79.88 220 ILE A C 1
ATOM 1721 O O . ILE A 1 220 ? 2.739 0.570 13.313 1.00 79.88 220 ILE A O 1
ATOM 1725 N N . ALA A 1 221 ? 4.956 0.769 12.995 1.00 71.62 221 ALA A N 1
ATOM 1726 C CA . ALA A 1 221 ? 5.339 0.051 14.209 1.00 71.62 221 ALA A CA 1
ATOM 1727 C C . ALA A 1 221 ? 4.764 0.700 15.478 1.00 71.62 221 ALA A C 1
ATOM 1729 O O . ALA A 1 221 ? 4.262 -0.008 16.352 1.00 71.62 221 ALA A O 1
ATOM 1730 N N . ILE A 1 222 ? 4.778 2.035 15.563 1.00 78.94 222 ILE A N 1
ATOM 1731 C CA . ILE A 1 222 ? 4.208 2.775 16.699 1.00 78.94 222 ILE A CA 1
ATOM 1732 C C . ILE A 1 222 ? 2.696 2.588 16.781 1.00 78.94 222 ILE A C 1
ATOM 1734 O O . ILE A 1 222 ? 2.180 2.286 17.857 1.00 78.94 222 ILE A O 1
ATOM 1738 N N . VAL A 1 223 ? 1.992 2.761 15.658 1.00 77.88 223 VAL A N 1
ATOM 1739 C CA . VAL A 1 223 ? 0.527 2.651 15.617 1.00 77.88 223 VAL A CA 1
ATOM 1740 C C . VAL A 1 223 ? 0.085 1.211 15.888 1.00 77.88 223 VAL A C 1
ATOM 1742 O O . VAL A 1 223 ? -0.839 0.994 16.663 1.00 77.88 223 VAL A O 1
ATOM 1745 N N . ALA A 1 224 ? 0.758 0.219 15.302 1.00 69.06 224 ALA A N 1
ATOM 1746 C CA . ALA A 1 224 ? 0.424 -1.193 15.482 1.00 69.06 224 ALA A CA 1
ATOM 1747 C C . ALA A 1 224 ? 0.695 -1.697 16.909 1.00 69.06 224 ALA A C 1
ATOM 1749 O O . ALA A 1 224 ? -0.029 -2.563 17.399 1.00 69.06 224 ALA A O 1
ATOM 1750 N N . SER A 1 225 ? 1.719 -1.153 17.574 1.00 71.69 225 SER A N 1
ATOM 1751 C CA . SER A 1 225 ? 2.112 -1.551 18.934 1.00 71.69 225 SER A CA 1
ATOM 1752 C C . SER A 1 225 ? 1.415 -0.746 20.034 1.00 71.69 225 SER A C 1
ATOM 1754 O O . SER A 1 225 ? 1.739 -0.936 21.204 1.00 71.69 225 SER A O 1
ATOM 1756 N N . ASP A 1 226 ? 0.507 0.169 19.677 1.00 78.81 226 ASP A N 1
ATOM 1757 C CA . ASP A 1 226 ? -0.172 1.071 20.617 1.00 78.81 226 ASP A CA 1
ATOM 1758 C C . ASP A 1 226 ? 0.814 1.884 21.489 1.00 78.81 226 ASP A C 1
ATOM 1760 O O . ASP A 1 226 ? 0.614 2.141 22.674 1.00 78.81 226 ASP A O 1
ATOM 1764 N N . LEU A 1 227 ? 1.957 2.262 20.900 1.00 78.38 227 LEU A N 1
ATOM 1765 C CA . LEU A 1 227 ? 3.043 2.969 21.596 1.00 78.38 227 LEU A CA 1
ATOM 1766 C C . LEU A 1 227 ? 2.942 4.494 21.476 1.00 78.38 227 LEU A C 1
ATOM 1768 O O . LEU A 1 227 ? 3.851 5.196 21.922 1.00 78.38 227 LEU A O 1
ATOM 1772 N N . GLN A 1 228 ? 1.861 5.012 20.890 1.00 82.44 228 GLN A N 1
ATOM 1773 C CA . GLN A 1 228 ? 1.685 6.433 20.566 1.00 82.44 228 GLN A CA 1
ATOM 1774 C C . GLN A 1 228 ? 1.925 7.330 21.791 1.00 82.44 228 GLN A C 1
ATOM 1776 O O . GLN A 1 228 ? 2.778 8.221 21.754 1.00 82.44 228 GLN A O 1
ATOM 1781 N N . ASP A 1 229 ? 1.274 7.013 22.912 1.00 78.56 229 ASP A N 1
ATOM 1782 C CA . ASP A 1 229 ? 1.387 7.776 24.160 1.00 78.56 229 ASP A CA 1
ATOM 1783 C C . ASP A 1 229 ? 2.776 7.697 24.794 1.00 78.56 229 ASP A C 1
ATOM 1785 O O . ASP A 1 229 ? 3.241 8.645 25.432 1.00 78.56 229 ASP A O 1
ATOM 1789 N N . ARG A 1 230 ? 3.464 6.560 24.642 1.00 83.62 230 ARG A N 1
ATOM 1790 C CA . ARG A 1 230 ? 4.814 6.380 25.193 1.00 83.62 230 ARG A CA 1
ATOM 1791 C C . ARG A 1 230 ? 5.838 7.168 24.391 1.00 83.62 230 ARG A C 1
ATOM 1793 O O . ARG A 1 230 ? 6.721 7.786 24.980 1.00 83.62 230 ARG A O 1
ATOM 1800 N N . VAL A 1 231 ? 5.696 7.176 23.068 1.00 80.12 231 VAL A N 1
ATOM 1801 C CA . VAL A 1 231 ? 6.574 7.924 22.163 1.00 80.12 231 VAL A CA 1
ATOM 1802 C C . VAL A 1 231 ? 6.390 9.427 22.352 1.00 80.12 231 VAL A C 1
ATOM 1804 O O . VAL A 1 231 ? 7.383 10.143 22.467 1.00 80.12 231 VAL A O 1
ATOM 1807 N N . ALA A 1 232 ? 5.148 9.903 22.479 1.00 77.88 232 ALA A N 1
ATOM 1808 C CA . ALA A 1 232 ? 4.860 11.315 22.743 1.00 77.88 232 ALA A CA 1
ATOM 1809 C C . ALA A 1 232 ? 5.490 11.821 24.060 1.00 77.88 232 ALA A C 1
ATOM 1811 O O . ALA A 1 232 ? 5.875 12.983 24.168 1.00 77.88 232 ALA A O 1
ATOM 1812 N N . LYS A 1 233 ? 5.667 10.937 25.052 1.00 81.94 233 LYS A N 1
ATOM 1813 C CA . LYS A 1 233 ? 6.257 11.260 26.364 1.00 81.94 233 LYS A CA 1
ATOM 1814 C C . LYS A 1 233 ? 7.790 11.213 26.406 1.00 81.94 233 LYS A C 1
ATOM 1816 O O . LYS A 1 233 ? 8.362 11.498 27.463 1.00 81.94 233 LYS A O 1
ATOM 1821 N N . LEU A 1 234 ? 8.467 10.867 25.307 1.00 85.25 234 LEU A N 1
ATOM 1822 C CA . LEU A 1 234 ? 9.932 10.842 25.262 1.00 85.25 234 LEU A CA 1
ATOM 1823 C C . LEU A 1 234 ? 10.520 12.229 25.571 1.00 85.25 234 LEU A C 1
ATOM 1825 O O . LEU A 1 234 ? 10.036 13.256 25.095 1.00 85.25 234 LEU A O 1
ATOM 1829 N N . GLN A 1 235 ? 11.604 12.260 26.355 1.00 80.06 235 GLN A N 1
ATOM 1830 C CA . GLN A 1 235 ? 12.210 13.507 26.850 1.00 80.06 235 GLN A CA 1
ATOM 1831 C C . GLN A 1 235 ? 12.673 14.457 25.735 1.00 80.06 235 GLN A C 1
ATOM 1833 O O . GLN A 1 235 ? 12.666 15.669 25.932 1.00 80.06 235 GLN A O 1
ATOM 1838 N N . ILE A 1 236 ? 13.014 13.925 24.558 1.00 82.06 236 ILE A N 1
ATOM 1839 C CA . ILE A 1 236 ? 13.406 14.718 23.384 1.00 82.06 236 ILE A CA 1
ATOM 1840 C C . ILE A 1 236 ? 12.305 15.714 22.994 1.00 82.06 236 ILE A C 1
ATOM 1842 O O . ILE A 1 236 ? 12.600 16.872 22.712 1.00 82.06 236 ILE A O 1
ATOM 1846 N N . PHE A 1 237 ? 11.032 15.313 23.043 1.00 80.62 237 PHE A N 1
ATOM 1847 C CA . PHE A 1 237 ? 9.927 16.204 22.681 1.00 80.62 237 PHE A CA 1
ATOM 1848 C C . PHE A 1 237 ? 9.680 17.280 23.743 1.00 80.62 237 PHE A C 1
ATOM 1850 O O . PHE A 1 237 ? 9.409 18.428 23.397 1.00 80.62 237 PHE A O 1
ATOM 1857 N N . LYS A 1 238 ? 9.888 16.955 25.027 1.00 81.38 238 LYS A N 1
ATOM 1858 C CA . LYS A 1 238 ? 9.839 17.945 26.119 1.00 81.38 238 LYS A CA 1
ATOM 1859 C C . LYS A 1 238 ? 10.940 18.998 26.013 1.00 81.38 238 LYS A C 1
ATOM 1861 O O . LYS A 1 238 ? 10.722 20.137 26.407 1.00 81.38 238 LYS A O 1
ATOM 1866 N N . PHE A 1 239 ? 12.107 18.627 25.487 1.00 86.00 239 PHE A N 1
ATOM 1867 C CA . PHE A 1 239 ? 13.193 19.576 25.246 1.00 86.00 239 PHE A CA 1
ATOM 1868 C C . PHE A 1 239 ? 12.848 20.567 24.127 1.00 86.00 239 PHE A C 1
ATOM 1870 O O . PHE A 1 239 ? 13.135 21.753 24.250 1.00 86.00 239 PHE A O 1
ATOM 1877 N N . ILE A 1 240 ? 12.204 20.092 23.055 1.00 82.19 240 ILE A N 1
ATOM 1878 C CA . ILE A 1 240 ? 11.836 20.922 21.897 1.00 82.19 240 ILE A CA 1
ATOM 1879 C C . ILE A 1 240 ? 10.693 21.887 22.237 1.00 82.19 240 ILE A C 1
ATOM 1881 O O . ILE A 1 240 ? 10.700 23.025 21.776 1.00 82.19 240 ILE A O 1
ATOM 1885 N N . SER A 1 241 ? 9.719 21.450 23.039 1.00 84.25 241 SER A N 1
ATOM 1886 C CA . SER A 1 241 ? 8.565 22.273 23.403 1.00 84.25 241 SER A CA 1
ATOM 1887 C C . SER A 1 241 ? 8.226 22.136 24.890 1.00 84.25 241 SER A C 1
ATOM 1889 O O . SER A 1 241 ? 7.344 21.363 25.262 1.00 84.25 241 SER A O 1
ATOM 1891 N N . PRO A 1 242 ? 8.913 22.881 25.775 1.00 83.44 242 PRO A N 1
ATOM 1892 C CA . PRO A 1 242 ? 8.682 22.784 27.216 1.00 83.44 242 PRO A CA 1
ATOM 1893 C C . PRO A 1 242 ? 7.320 23.343 27.653 1.00 83.44 242 PRO A C 1
ATOM 1895 O O . PRO A 1 242 ? 6.870 23.044 28.755 1.00 83.44 242 PRO A O 1
ATOM 1898 N N . GLN A 1 243 ? 6.669 24.157 26.813 1.00 87.88 243 GLN A N 1
ATOM 1899 C CA . GLN A 1 243 ? 5.413 24.840 27.144 1.00 87.88 243 GLN A CA 1
ATOM 1900 C C . GLN A 1 243 ? 4.158 24.160 26.585 1.00 87.88 243 GLN A C 1
ATOM 1902 O O . GLN A 1 243 ? 3.061 24.490 27.028 1.00 87.88 243 GLN A O 1
ATOM 1907 N N . PHE A 1 244 ? 4.289 23.222 25.640 1.00 83.44 244 PHE A N 1
ATOM 1908 C CA . PHE A 1 244 ? 3.140 22.605 24.976 1.00 83.44 244 PHE A CA 1
ATOM 1909 C C . PHE A 1 244 ? 3.142 21.088 25.145 1.00 83.44 244 PHE A C 1
ATOM 1911 O O . PHE A 1 244 ? 4.162 20.423 24.964 1.00 83.44 244 PHE A O 1
ATOM 1918 N N . GLU A 1 245 ? 1.972 20.527 25.443 1.00 86.50 245 GLU A N 1
ATOM 1919 C CA . GLU A 1 245 ? 1.775 19.082 25.454 1.00 86.50 245 GLU A CA 1
ATOM 1920 C C . GLU A 1 245 ? 1.715 18.562 24.009 1.00 86.50 245 GLU A C 1
ATOM 1922 O O . GLU A 1 245 ? 0.710 18.686 23.308 1.00 86.50 245 GLU A O 1
ATOM 1927 N N . ILE A 1 246 ? 2.832 18.012 23.528 1.00 84.38 246 ILE A N 1
ATOM 1928 C CA . ILE A 1 246 ? 2.915 17.449 22.178 1.00 84.38 246 ILE A CA 1
ATOM 1929 C C . ILE A 1 246 ? 2.157 16.114 22.144 1.00 84.38 246 ILE A C 1
ATOM 1931 O O . ILE A 1 246 ? 2.660 15.090 22.604 1.00 84.38 246 ILE A O 1
ATOM 1935 N N . LYS A 1 247 ? 0.960 16.106 21.541 1.00 88.81 247 LYS A N 1
ATOM 1936 C CA . LYS A 1 247 ? 0.254 14.859 21.178 1.00 88.81 247 LYS A CA 1
ATOM 1937 C C . LYS A 1 247 ? 0.952 14.165 19.992 1.00 88.81 247 LYS A C 1
ATOM 1939 O O . LYS A 1 247 ? 1.478 14.847 19.109 1.00 88.81 247 LYS A O 1
ATOM 1944 N N . TRP A 1 248 ? 0.889 12.828 19.914 1.00 86.88 248 TRP A N 1
ATOM 1945 C CA . TRP A 1 248 ? 1.449 12.020 18.808 1.00 86.88 248 TRP A CA 1
ATOM 1946 C C . TRP A 1 248 ? 1.035 12.528 17.417 1.00 86.88 248 TRP A C 1
ATOM 1948 O O . TRP A 1 248 ? 1.858 12.590 16.505 1.00 86.88 248 TRP A O 1
ATOM 1958 N N . MET A 1 249 ? -0.214 12.975 17.278 1.00 87.38 249 MET A N 1
ATOM 1959 C CA . MET A 1 249 ? -0.750 13.504 16.022 1.00 87.38 249 MET A CA 1
ATOM 1960 C C . MET A 1 249 ? 0.045 14.707 15.492 1.00 87.38 249 MET A C 1
ATOM 1962 O O . MET A 1 249 ? 0.283 14.802 14.292 1.00 87.38 249 MET A O 1
ATOM 1966 N N . HIS A 1 250 ? 0.559 15.580 16.364 1.00 88.44 250 HIS A N 1
ATOM 1967 C CA . HIS A 1 250 ? 1.400 16.708 15.943 1.00 88.44 250 HIS A CA 1
ATOM 1968 C C . HIS A 1 250 ? 2.745 16.238 15.380 1.00 88.44 250 HIS A C 1
ATOM 1970 O O . HIS A 1 250 ? 3.223 16.765 14.371 1.00 88.44 250 HIS A O 1
ATOM 1976 N N . ILE A 1 251 ? 3.346 15.226 16.016 1.00 87.44 251 ILE A N 1
ATOM 1977 C CA . ILE A 1 251 ? 4.603 14.616 15.561 1.00 87.44 251 ILE A CA 1
ATOM 1978 C C . ILE A 1 251 ? 4.374 13.979 14.193 1.00 87.44 251 ILE A C 1
ATOM 1980 O O . ILE A 1 251 ? 5.124 14.245 13.257 1.00 87.44 251 ILE A O 1
ATOM 1984 N N . GLN A 1 252 ? 3.302 13.194 14.061 1.00 88.75 252 GLN A N 1
ATOM 1985 C CA . GLN A 1 252 ? 2.945 12.540 12.811 1.00 88.75 252 GLN A CA 1
ATOM 1986 C C . GLN A 1 252 ? 2.736 13.552 11.679 1.00 88.75 252 GLN A C 1
ATOM 1988 O O . GLN A 1 252 ? 3.355 13.407 10.630 1.00 88.75 252 GLN A O 1
ATOM 1993 N N . TYR A 1 253 ? 1.922 14.586 11.902 1.00 91.12 253 TYR A N 1
ATOM 1994 C CA . TYR A 1 253 ? 1.678 15.658 10.934 1.00 91.12 253 TYR A CA 1
ATOM 1995 C C . TYR A 1 253 ? 2.984 16.306 10.455 1.00 91.12 253 TYR A C 1
ATOM 1997 O O . TYR A 1 253 ? 3.228 16.427 9.253 1.00 91.12 253 TYR A O 1
ATOM 2005 N N . THR A 1 254 ? 3.854 16.667 11.401 1.00 88.19 254 THR A N 1
ATOM 2006 C CA . THR A 1 254 ? 5.133 17.326 11.108 1.00 88.19 254 THR A CA 1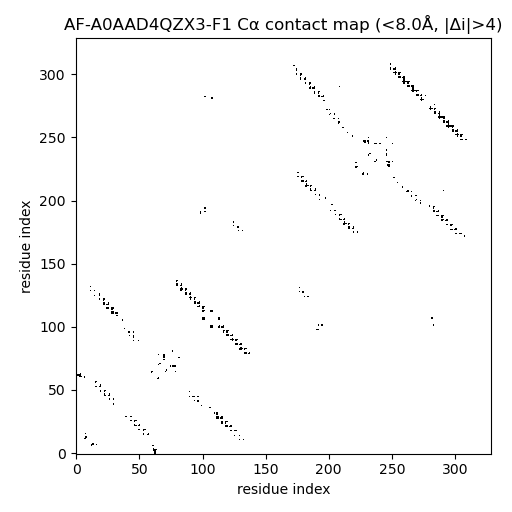
ATOM 2007 C C . THR A 1 254 ? 6.057 16.413 10.304 1.00 88.19 254 THR A C 1
ATOM 2009 O O . THR A 1 254 ? 6.620 16.838 9.296 1.00 88.19 254 THR A O 1
ATOM 2012 N N . CYS A 1 255 ? 6.187 15.142 10.699 1.00 87.81 255 CYS A N 1
ATOM 2013 C CA . CYS A 1 255 ? 6.973 14.161 9.956 1.00 87.81 255 CYS A CA 1
ATOM 2014 C C . CYS A 1 255 ? 6.449 13.978 8.526 1.00 87.81 255 CYS A C 1
ATOM 2016 O O . CYS A 1 255 ? 7.247 13.971 7.591 1.00 87.81 255 CYS A O 1
ATOM 2018 N N . SER A 1 256 ? 5.131 13.877 8.342 1.00 90.62 256 SER A N 1
ATOM 2019 C CA . SER A 1 256 ? 4.530 13.695 7.019 1.00 90.62 256 SER A CA 1
ATOM 2020 C C . SER A 1 256 ? 4.769 14.909 6.113 1.00 90.62 256 SER A C 1
ATOM 2022 O O . SER A 1 256 ? 5.154 14.732 4.962 1.00 90.62 256 SER A O 1
ATOM 2024 N N . LEU A 1 257 ? 4.689 16.143 6.624 1.00 89.12 257 LEU A N 1
ATOM 2025 C CA . LEU A 1 257 ? 5.046 17.338 5.842 1.00 89.12 257 LEU A CA 1
ATOM 2026 C C . LEU A 1 257 ? 6.531 17.405 5.454 1.00 89.12 257 LEU A C 1
ATOM 2028 O O . LEU A 1 257 ? 6.860 17.780 4.323 1.00 89.12 257 LEU A O 1
ATOM 2032 N N . ILE A 1 258 ? 7.437 17.035 6.366 1.00 86.50 258 ILE A N 1
ATOM 2033 C CA . ILE A 1 258 ? 8.879 16.988 6.078 1.00 86.50 258 ILE A CA 1
ATOM 2034 C C . ILE A 1 258 ? 9.156 15.974 4.960 1.00 86.50 258 ILE A C 1
ATOM 2036 O O . ILE A 1 258 ? 9.858 16.281 3.996 1.00 86.50 258 ILE A O 1
ATOM 2040 N N . LEU A 1 259 ? 8.561 14.783 5.048 1.00 87.88 259 LEU A N 1
ATOM 2041 C CA . LEU A 1 259 ? 8.721 13.733 4.043 1.00 87.88 259 LEU A CA 1
ATOM 2042 C C . LEU A 1 259 ? 8.083 14.095 2.704 1.00 87.88 259 LEU A C 1
ATOM 2044 O O . LEU A 1 259 ? 8.672 13.800 1.664 1.00 87.88 259 LEU A O 1
ATOM 2048 N N . ALA A 1 260 ? 6.927 14.763 2.707 1.00 90.69 260 ALA A N 1
ATOM 2049 C CA . ALA A 1 260 ? 6.326 15.302 1.492 1.00 90.69 260 ALA A CA 1
ATOM 2050 C C . ALA A 1 260 ? 7.287 16.276 0.795 1.00 90.69 260 ALA A C 1
ATOM 2052 O O . ALA A 1 260 ? 7.547 16.146 -0.399 1.00 90.69 260 ALA A O 1
ATOM 2053 N N . SER A 1 261 ? 7.892 17.188 1.561 1.00 86.31 261 SER A N 1
ATOM 2054 C CA . SER A 1 261 ? 8.857 18.167 1.048 1.00 86.31 261 SER A CA 1
ATOM 2055 C C . SER A 1 261 ? 10.097 17.491 0.457 1.00 86.31 261 SER A C 1
ATOM 2057 O O . SER A 1 261 ? 10.525 17.832 -0.646 1.00 86.31 261 SER A O 1
ATOM 2059 N N . PHE A 1 262 ? 10.650 16.482 1.138 1.00 88.19 262 PHE A N 1
ATOM 2060 C CA . PHE A 1 262 ? 11.775 15.710 0.608 1.00 88.19 262 PHE A CA 1
ATOM 2061 C C . PHE A 1 262 ? 11.418 14.946 -0.663 1.00 88.19 262 PHE A C 1
ATOM 2063 O O . PHE A 1 262 ? 12.199 14.965 -1.606 1.00 88.19 262 PHE A O 1
ATOM 2070 N N . ASN A 1 263 ? 10.243 14.327 -0.738 1.00 89.94 263 ASN A N 1
ATOM 2071 C CA . ASN A 1 263 ? 9.803 13.630 -1.946 1.00 89.94 263 ASN A CA 1
ATOM 2072 C C . ASN A 1 263 ? 9.494 14.591 -3.104 1.00 89.94 263 ASN A C 1
ATOM 2074 O O . ASN A 1 263 ? 9.759 14.276 -4.258 1.00 89.94 263 ASN A O 1
ATOM 2078 N N . PHE A 1 264 ? 9.028 15.808 -2.827 1.00 89.81 264 PHE A N 1
ATOM 2079 C CA . PHE A 1 264 ? 8.922 16.838 -3.859 1.00 89.81 264 PHE A CA 1
ATOM 2080 C C . PHE A 1 264 ? 10.298 17.216 -4.430 1.00 89.81 264 PHE A C 1
ATOM 2082 O O . PHE A 1 264 ? 10.483 17.237 -5.647 1.00 89.81 264 PHE A O 1
ATOM 2089 N N . ILE A 1 265 ? 11.293 17.432 -3.560 1.00 88.31 265 ILE A N 1
ATOM 2090 C CA . ILE A 1 265 ? 12.683 17.684 -3.974 1.00 88.31 265 ILE A CA 1
ATOM 2091 C C . ILE A 1 265 ? 13.242 16.480 -4.748 1.00 88.31 265 ILE A C 1
ATOM 2093 O O . ILE A 1 265 ? 13.847 16.657 -5.804 1.00 88.31 265 ILE A O 1
ATOM 2097 N N . GLY A 1 266 ? 12.998 15.258 -4.269 1.00 86.88 266 GLY A N 1
ATOM 2098 C CA . GLY A 1 266 ? 13.401 14.013 -4.925 1.00 86.88 266 GLY A CA 1
ATOM 2099 C C . GLY A 1 266 ? 12.823 13.881 -6.332 1.00 86.88 266 GLY A C 1
ATOM 2100 O O . GLY A 1 266 ? 13.555 13.541 -7.259 1.00 86.88 266 GLY A O 1
ATOM 2101 N N . SER A 1 267 ? 11.553 14.247 -6.518 1.00 91.19 267 SER A N 1
ATOM 2102 C CA . SER A 1 267 ? 10.900 14.310 -7.827 1.00 91.19 267 SER A CA 1
ATOM 2103 C C . SER A 1 267 ? 11.580 15.316 -8.761 1.00 91.19 267 SER A C 1
ATOM 2105 O O . SER A 1 267 ? 11.811 15.000 -9.926 1.00 91.19 267 SER A O 1
ATOM 2107 N N . ILE A 1 268 ? 11.932 16.512 -8.278 1.00 89.56 268 ILE A N 1
ATOM 2108 C CA . ILE A 1 268 ? 12.639 17.520 -9.089 1.00 89.56 268 ILE A CA 1
ATOM 2109 C C . ILE A 1 268 ? 14.024 17.008 -9.499 1.00 89.56 268 ILE A C 1
ATOM 2111 O O . ILE A 1 268 ? 14.386 17.102 -10.670 1.00 89.56 268 ILE A O 1
ATOM 2115 N N . ILE A 1 269 ? 14.782 16.432 -8.560 1.00 88.94 269 ILE A N 1
ATOM 2116 C CA . ILE A 1 269 ? 16.121 15.888 -8.826 1.00 88.94 269 ILE A CA 1
ATOM 2117 C C . ILE A 1 269 ? 16.038 14.742 -9.834 1.00 88.94 269 ILE A C 1
ATOM 2119 O O . ILE A 1 269 ? 16.765 14.754 -10.823 1.00 88.94 269 ILE A O 1
ATOM 2123 N N . CYS A 1 270 ? 15.135 13.779 -9.630 1.00 89.25 270 CYS A N 1
ATOM 2124 C CA . CYS A 1 270 ? 14.946 12.679 -10.575 1.00 89.25 270 CYS A CA 1
ATOM 2125 C C . CYS A 1 270 ? 14.522 13.204 -11.953 1.00 89.25 270 CYS A C 1
ATOM 2127 O O . CYS A 1 270 ? 15.059 12.753 -12.959 1.00 89.25 270 CYS A O 1
ATOM 2129 N N . GLY A 1 271 ? 13.652 14.219 -12.014 1.00 88.75 271 GLY A N 1
ATOM 2130 C CA . GLY A 1 271 ? 13.254 14.862 -13.267 1.00 88.75 271 GLY A CA 1
ATOM 2131 C C . GLY A 1 271 ? 14.425 15.534 -13.986 1.00 88.75 271 GLY A C 1
ATOM 2132 O O . GLY A 1 271 ? 14.566 15.389 -15.198 1.00 88.75 271 GLY A O 1
ATOM 2133 N N . ALA A 1 272 ? 15.315 16.202 -13.250 1.00 87.94 272 ALA A N 1
ATOM 2134 C CA . ALA A 1 272 ? 16.546 16.748 -13.813 1.00 87.94 272 ALA A CA 1
ATOM 2135 C C . ALA A 1 272 ? 17.475 15.633 -14.327 1.00 87.94 272 ALA A C 1
ATOM 2137 O O . ALA A 1 272 ? 18.041 15.757 -15.413 1.00 87.94 272 ALA A O 1
ATOM 2138 N N . LEU A 1 273 ? 17.581 14.511 -13.608 1.00 86.31 273 LEU A N 1
ATOM 2139 C CA . LEU A 1 273 ? 18.387 13.360 -14.029 1.00 86.31 273 LEU A CA 1
ATOM 2140 C C . LEU A 1 273 ? 17.877 12.720 -15.324 1.00 86.31 273 LEU A C 1
ATOM 2142 O O . LEU A 1 273 ? 18.702 12.311 -16.138 1.00 86.31 273 LEU A O 1
ATOM 2146 N N . VAL A 1 274 ? 16.561 12.714 -15.576 1.00 89.62 274 VAL A N 1
ATOM 2147 C CA . VAL A 1 274 ? 15.993 12.263 -16.865 1.00 89.62 274 VAL A CA 1
ATOM 2148 C C . VAL A 1 274 ? 16.617 13.017 -18.041 1.00 89.62 274 VAL A C 1
ATOM 2150 O O . VAL A 1 274 ? 16.934 12.405 -19.055 1.00 89.62 274 VAL A O 1
ATOM 2153 N N . SER A 1 275 ? 16.852 14.327 -17.903 1.00 86.19 275 SER A N 1
ATOM 2154 C CA . SER A 1 275 ? 17.434 15.143 -18.979 1.00 86.19 275 SER A CA 1
ATOM 2155 C C . SER A 1 275 ? 18.918 14.861 -19.247 1.00 86.19 275 SER A C 1
ATOM 2157 O O . SER A 1 275 ? 19.406 15.125 -20.344 1.00 86.19 275 SER A O 1
ATOM 2159 N N . HIS A 1 276 ? 19.631 14.297 -18.268 1.00 85.50 276 HIS A N 1
ATOM 2160 C CA . HIS A 1 276 ? 21.060 13.994 -18.363 1.00 85.50 276 HIS A CA 1
ATOM 2161 C C . HIS A 1 276 ? 21.352 12.520 -18.672 1.00 85.50 276 HIS A C 1
ATOM 2163 O O . HIS A 1 276 ? 22.423 12.200 -19.186 1.00 85.50 276 HIS A O 1
ATOM 2169 N N . ALA A 1 277 ? 20.417 11.618 -18.379 1.00 83.69 277 ALA A N 1
ATOM 2170 C CA . ALA A 1 277 ? 20.602 10.181 -18.500 1.00 83.69 277 ALA A CA 1
ATOM 2171 C C . ALA A 1 277 ? 19.975 9.636 -19.793 1.00 83.69 277 ALA A C 1
ATOM 2173 O O . ALA A 1 277 ? 18.939 8.975 -19.751 1.00 83.69 277 ALA A O 1
ATOM 2174 N N . TYR A 1 278 ? 20.625 9.877 -20.939 1.00 79.31 278 TYR A N 1
ATOM 2175 C CA . TYR A 1 278 ? 20.123 9.448 -22.258 1.00 79.31 278 TYR A CA 1
ATOM 2176 C C . TYR A 1 278 ? 19.799 7.942 -22.317 1.00 79.31 278 TYR A C 1
ATOM 2178 O O . TYR A 1 278 ? 18.774 7.552 -22.865 1.00 79.31 278 TYR A O 1
ATOM 2186 N N . ASN A 1 279 ? 20.618 7.105 -21.668 1.00 81.62 279 ASN A N 1
ATOM 2187 C CA . ASN A 1 279 ? 20.438 5.649 -21.659 1.00 81.62 279 ASN A CA 1
ATOM 2188 C C . ASN A 1 279 ? 19.508 5.130 -20.542 1.00 81.62 279 ASN A C 1
ATOM 2190 O O . ASN A 1 279 ? 19.033 4.006 -20.642 1.00 81.62 279 ASN A O 1
ATOM 2194 N N . ASN A 1 280 ? 19.218 5.927 -19.501 1.00 80.19 280 ASN A N 1
ATOM 2195 C CA . ASN A 1 280 ? 18.442 5.497 -18.318 1.00 80.19 280 ASN A CA 1
ATOM 2196 C C . ASN A 1 280 ? 17.204 6.371 -18.065 1.00 80.19 280 ASN A C 1
ATOM 2198 O O . ASN A 1 280 ? 16.729 6.496 -16.931 1.00 80.19 280 ASN A O 1
ATOM 2202 N N . TYR A 1 281 ? 16.679 7.011 -19.112 1.00 84.94 281 TYR A N 1
ATOM 2203 C CA . TYR A 1 281 ? 15.604 7.990 -18.977 1.00 84.94 281 TYR A CA 1
ATOM 2204 C C . TYR A 1 281 ? 14.343 7.383 -18.340 1.00 84.94 281 TYR A C 1
ATOM 2206 O O . TYR A 1 281 ? 13.707 8.025 -17.503 1.00 84.94 281 TYR A O 1
ATOM 2214 N N . HIS A 1 282 ? 14.013 6.126 -18.657 1.00 79.62 282 HIS A N 1
ATOM 2215 C CA . HIS A 1 282 ? 12.860 5.417 -18.098 1.00 79.62 282 HIS A CA 1
ATOM 2216 C C . HIS A 1 282 ? 12.957 5.224 -16.587 1.00 79.62 282 HIS A C 1
ATOM 2218 O O . HIS A 1 282 ? 11.979 5.442 -15.867 1.00 79.62 282 HIS A O 1
ATOM 2224 N N . THR A 1 283 ? 14.137 4.852 -16.097 1.00 83.06 283 THR A N 1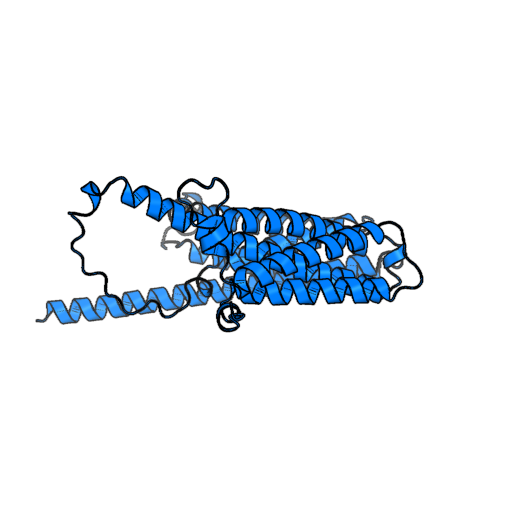
ATOM 2225 C CA . THR A 1 283 ? 14.363 4.587 -14.679 1.00 83.06 283 THR A CA 1
ATOM 2226 C C . THR A 1 283 ? 14.180 5.849 -13.853 1.00 83.06 283 THR A C 1
ATOM 2228 O O . THR A 1 283 ? 13.425 5.857 -12.879 1.00 83.06 283 THR A O 1
ATOM 2231 N N . TYR A 1 284 ? 14.802 6.951 -14.280 1.00 85.69 284 TYR A N 1
ATOM 2232 C CA . TYR A 1 284 ? 14.649 8.231 -13.596 1.00 85.69 284 TYR A CA 1
ATOM 2233 C C . TYR A 1 284 ? 13.244 8.809 -13.752 1.00 85.69 284 TYR A C 1
ATOM 2235 O O . TYR A 1 284 ? 12.738 9.386 -12.798 1.00 85.69 284 TYR A O 1
ATOM 2243 N N . THR A 1 285 ? 12.566 8.582 -14.881 1.00 87.38 285 THR A N 1
ATOM 2244 C CA . THR A 1 285 ? 11.162 8.993 -15.061 1.00 87.38 285 THR A CA 1
ATOM 2245 C C . THR A 1 285 ? 10.248 8.251 -14.087 1.00 87.38 285 THR A C 1
ATOM 2247 O O . THR A 1 285 ? 9.391 8.853 -13.440 1.00 87.38 285 THR A O 1
ATOM 2250 N N . THR A 1 286 ? 10.470 6.947 -13.924 1.00 82.44 286 THR A N 1
ATOM 2251 C CA . THR A 1 286 ? 9.739 6.105 -12.972 1.00 82.44 286 THR A CA 1
ATOM 2252 C C . THR A 1 286 ? 10.011 6.541 -11.531 1.00 82.44 286 THR A C 1
ATOM 2254 O O . THR A 1 286 ? 9.080 6.687 -10.739 1.00 82.44 286 THR A O 1
ATOM 2257 N N . ALA A 1 287 ? 11.270 6.835 -11.191 1.00 88.25 287 ALA A N 1
ATOM 2258 C CA . ALA A 1 287 ? 11.636 7.376 -9.885 1.00 88.25 287 ALA A CA 1
ATOM 2259 C C . ALA A 1 287 ? 10.988 8.749 -9.622 1.00 88.25 287 ALA A C 1
ATOM 2261 O O . ALA A 1 287 ? 10.451 8.971 -8.537 1.00 88.25 287 ALA A O 1
ATOM 2262 N N . THR A 1 288 ? 10.948 9.644 -10.615 1.00 90.38 288 THR A N 1
ATOM 2263 C CA . THR A 1 288 ? 10.228 10.925 -10.533 1.00 90.38 288 THR A CA 1
ATOM 2264 C C . THR A 1 288 ? 8.753 10.708 -10.228 1.00 90.38 288 THR A C 1
ATOM 2266 O O . THR A 1 288 ? 8.224 11.316 -9.300 1.00 90.38 288 THR A O 1
ATOM 2269 N N . PHE A 1 289 ? 8.097 9.804 -10.960 1.00 89.12 289 PHE A N 1
ATOM 2270 C CA . PHE A 1 289 ? 6.690 9.479 -10.746 1.00 89.12 289 PHE A CA 1
ATOM 2271 C C . PHE A 1 289 ? 6.429 8.951 -9.329 1.00 89.12 289 PHE A C 1
ATOM 2273 O O . PHE A 1 289 ? 5.526 9.437 -8.642 1.00 89.12 289 PHE A O 1
ATOM 2280 N N . PHE A 1 290 ? 7.234 7.998 -8.855 1.00 88.69 290 PHE A N 1
ATOM 2281 C CA . PHE A 1 290 ? 7.083 7.457 -7.505 1.00 88.69 290 PHE A CA 1
ATOM 2282 C C . PHE A 1 290 ? 7.346 8.501 -6.424 1.00 88.69 290 PHE A C 1
ATOM 2284 O O . PHE A 1 290 ? 6.599 8.569 -5.450 1.00 88.69 290 PHE A O 1
ATOM 2291 N N . SER A 1 291 ? 8.361 9.345 -6.605 1.00 91.06 291 SER A N 1
ATOM 2292 C CA . SER A 1 291 ? 8.676 10.413 -5.659 1.00 91.06 291 SER A CA 1
ATOM 2293 C C . SER A 1 291 ? 7.554 11.460 -5.606 1.00 91.06 291 SER A C 1
ATOM 2295 O O . SER A 1 291 ? 7.114 11.839 -4.524 1.00 91.06 291 SER A O 1
ATOM 2297 N N . LEU A 1 292 ? 6.970 11.843 -6.746 1.00 90.38 292 LEU A N 1
ATOM 2298 C CA . LEU A 1 292 ? 5.800 12.726 -6.767 1.00 90.38 292 LEU A CA 1
ATOM 2299 C C . LEU A 1 292 ? 4.574 12.080 -6.101 1.00 90.38 292 LEU A C 1
ATOM 2301 O O . LEU A 1 292 ? 3.874 12.725 -5.322 1.00 90.38 292 LEU A O 1
ATOM 2305 N N . THR A 1 293 ? 4.335 10.795 -6.363 1.00 88.69 293 THR A N 1
ATOM 2306 C CA . THR A 1 293 ? 3.218 10.051 -5.762 1.00 88.69 293 THR A CA 1
ATOM 2307 C C . THR A 1 293 ? 3.377 9.945 -4.242 1.00 88.69 293 THR A C 1
ATOM 2309 O O . THR A 1 293 ? 2.410 10.140 -3.509 1.00 88.69 293 THR A O 1
ATOM 2312 N N . LEU A 1 294 ? 4.601 9.721 -3.749 1.00 90.56 294 LEU A N 1
ATOM 2313 C CA . LEU A 1 294 ? 4.925 9.765 -2.320 1.00 90.56 294 LEU A CA 1
ATOM 2314 C C . LEU A 1 294 ? 4.664 11.134 -1.708 1.00 90.56 294 LEU A C 1
ATOM 2316 O O . LEU A 1 294 ? 4.106 11.210 -0.617 1.00 90.56 294 LEU A O 1
ATOM 2320 N N . CYS A 1 295 ? 5.038 12.210 -2.404 1.00 92.88 295 CYS A N 1
ATOM 2321 C CA . CYS A 1 295 ? 4.750 13.567 -1.953 1.00 92.88 295 CYS A CA 1
ATOM 2322 C C . CYS A 1 295 ? 3.244 13.755 -1.714 1.00 92.88 295 CYS A C 1
ATOM 2324 O O . CYS A 1 295 ? 2.836 14.147 -0.621 1.00 92.88 295 CYS A O 1
ATOM 2326 N N . LEU A 1 296 ? 2.413 13.379 -2.690 1.00 90.69 296 LEU A N 1
ATOM 2327 C CA . LEU A 1 296 ? 0.956 13.461 -2.565 1.00 90.69 296 LEU A CA 1
ATOM 2328 C C . LEU A 1 296 ? 0.413 12.562 -1.444 1.00 90.69 296 LEU A C 1
ATOM 2330 O O . LEU A 1 296 ? -0.456 12.992 -0.687 1.00 90.69 296 LEU A O 1
ATOM 2334 N N . ALA A 1 297 ? 0.944 11.347 -1.294 1.00 90.50 297 ALA A N 1
ATOM 2335 C CA . ALA A 1 297 ? 0.535 10.425 -0.236 1.00 90.50 297 ALA A CA 1
ATOM 2336 C C . ALA A 1 297 ? 0.864 10.965 1.168 1.00 90.50 297 ALA A C 1
ATOM 2338 O O . ALA A 1 297 ? 0.034 10.882 2.072 1.00 90.50 297 ALA A O 1
ATOM 2339 N N . PHE A 1 298 ? 2.033 11.582 1.356 1.00 92.25 298 PHE A N 1
ATOM 2340 C CA . PHE A 1 298 ? 2.400 12.208 2.627 1.00 92.25 298 PHE A CA 1
ATOM 2341 C C . PHE A 1 298 ? 1.608 13.491 2.916 1.00 92.25 298 PHE A C 1
ATOM 2343 O O . PHE A 1 298 ? 1.276 13.741 4.075 1.00 92.25 298 PHE A O 1
ATOM 2350 N N . ILE A 1 299 ? 1.247 14.276 1.892 1.00 88.06 299 ILE A N 1
ATOM 2351 C CA . ILE A 1 299 ? 0.307 15.400 2.050 1.00 88.06 299 ILE A CA 1
ATOM 2352 C C . ILE A 1 299 ? -1.059 14.877 2.502 1.00 88.06 299 ILE A C 1
ATOM 2354 O O . ILE A 1 299 ? -1.648 15.429 3.429 1.00 88.06 299 ILE A O 1
ATOM 2358 N N . LEU A 1 300 ? -1.544 13.790 1.896 1.00 88.88 300 LEU A N 1
ATOM 2359 C CA . LEU A 1 300 ? -2.800 13.159 2.293 1.00 88.88 300 LEU A CA 1
ATOM 2360 C C . LEU A 1 300 ? -2.750 12.648 3.742 1.00 88.88 300 LEU A C 1
ATOM 2362 O O . LEU A 1 300 ? -3.701 12.885 4.483 1.00 88.88 300 LEU A O 1
ATOM 2366 N N . ASP A 1 301 ? -1.648 12.016 4.173 1.00 90.25 301 ASP A N 1
ATOM 2367 C CA . ASP A 1 301 ? -1.457 11.603 5.577 1.00 90.25 301 ASP A CA 1
ATOM 2368 C C . ASP A 1 301 ? -1.522 12.814 6.519 1.00 90.25 301 ASP A C 1
ATOM 2370 O O . ASP A 1 301 ? -2.225 12.780 7.526 1.00 90.25 301 ASP A O 1
ATOM 2374 N N . ALA A 1 302 ? -0.846 13.914 6.174 1.00 88.44 302 ALA A N 1
ATOM 2375 C CA . ALA A 1 302 ? -0.862 15.136 6.974 1.00 88.44 302 ALA A CA 1
ATOM 2376 C C . ALA A 1 302 ? -2.276 15.743 7.082 1.00 88.44 302 ALA A C 1
ATOM 2378 O O . ALA A 1 302 ? -2.714 16.096 8.177 1.00 88.44 302 ALA A O 1
ATOM 2379 N N . LEU A 1 303 ? -3.018 15.822 5.972 1.00 88.19 303 LEU A N 1
ATOM 2380 C CA . LEU A 1 303 ? -4.397 16.323 5.962 1.00 88.19 303 LEU A CA 1
ATOM 2381 C C . LEU A 1 303 ? -5.340 15.432 6.777 1.00 88.19 303 LEU A C 1
ATOM 2383 O O . LEU A 1 303 ? -6.189 15.942 7.508 1.00 88.19 303 LEU A O 1
ATOM 2387 N N . LEU A 1 304 ? -5.172 14.111 6.691 1.00 88.31 304 LEU A N 1
ATOM 2388 C CA . LEU A 1 304 ? -5.966 13.150 7.453 1.00 88.31 304 LEU A CA 1
ATOM 2389 C C . LEU A 1 304 ? -5.710 13.300 8.957 1.00 88.31 304 LEU A C 1
ATOM 2391 O O . LEU A 1 304 ? -6.655 13.342 9.741 1.00 88.31 304 LEU A O 1
ATOM 2395 N N . VAL A 1 305 ? -4.449 13.461 9.363 1.00 89.12 305 VAL A N 1
ATOM 2396 C CA . VAL A 1 305 ? -4.086 13.720 10.763 1.00 89.12 305 VAL A CA 1
ATOM 2397 C C . VAL A 1 305 ? -4.687 15.035 11.260 1.00 89.12 305 VAL A C 1
ATOM 2399 O O . VAL A 1 305 ? -5.275 15.056 12.339 1.00 89.12 305 VAL A O 1
ATOM 2402 N N . LEU A 1 306 ? -4.604 16.111 10.471 1.00 89.06 306 LEU A N 1
ATOM 2403 C CA . LEU A 1 306 ? -5.196 17.407 10.820 1.00 89.06 306 LEU A CA 1
ATOM 2404 C C . LEU A 1 306 ? -6.719 17.306 10.995 1.00 89.06 306 LEU A C 1
ATOM 2406 O O . LEU A 1 306 ? -7.281 17.876 11.930 1.00 89.06 306 LEU A O 1
ATOM 2410 N N . HIS A 1 307 ? -7.384 16.546 10.122 1.00 87.50 307 HIS A N 1
ATOM 2411 C CA . HIS A 1 307 ? -8.817 16.302 10.222 1.00 87.50 307 HIS A CA 1
ATOM 2412 C C . HIS A 1 307 ? -9.182 15.538 11.503 1.00 87.50 307 HIS A C 1
ATOM 2414 O O . HIS A 1 307 ? -10.132 15.920 12.183 1.00 87.50 307 HIS A O 1
ATOM 2420 N N . ILE A 1 308 ? -8.409 14.508 11.875 1.00 87.31 308 ILE A N 1
ATOM 2421 C CA . ILE A 1 308 ? -8.641 13.766 13.124 1.00 87.31 308 ILE A CA 1
ATOM 2422 C C . ILE A 1 308 ? -8.472 14.679 14.344 1.00 87.31 308 ILE A C 1
ATOM 2424 O O . ILE A 1 308 ? -9.346 14.684 15.206 1.00 87.31 308 ILE A O 1
ATOM 2428 N N . VAL A 1 309 ? -7.413 15.495 14.390 1.00 89.00 309 VAL A N 1
ATOM 2429 C CA . VAL A 1 309 ? -7.198 16.458 15.488 1.00 89.00 309 VAL A CA 1
ATOM 2430 C C . VAL A 1 309 ? -8.374 17.432 15.599 1.00 89.00 309 VAL A C 1
ATOM 2432 O O . VAL A 1 309 ? -8.896 17.654 16.687 1.00 89.00 309 VAL A O 1
ATOM 2435 N N . SER A 1 310 ? -8.867 17.948 14.468 1.00 88.75 310 SER A N 1
ATOM 2436 C CA . SER A 1 310 ? -10.033 18.837 14.463 1.00 88.75 310 SER A CA 1
ATOM 2437 C C . SER A 1 310 ? -11.302 18.169 15.006 1.00 88.75 310 SER A C 1
ATOM 2439 O O . SER A 1 310 ? -12.131 18.857 15.603 1.00 88.75 310 SER A O 1
ATOM 2441 N N . LEU A 1 311 ? -11.491 16.865 14.778 1.00 86.38 311 LEU A N 1
ATOM 2442 C CA . LEU A 1 311 ? -12.636 16.117 15.307 1.00 86.38 311 LEU A CA 1
ATOM 2443 C C . LEU A 1 311 ? -12.499 15.851 16.811 1.00 86.38 311 LEU A C 1
ATOM 2445 O O . LEU A 1 311 ? -13.493 15.915 17.533 1.00 86.38 311 LEU A O 1
ATOM 2449 N N . GLU A 1 312 ? -11.288 15.562 17.291 1.00 87.50 312 GLU A N 1
ATOM 2450 C CA . GLU A 1 312 ? -11.011 15.393 18.722 1.00 87.50 312 GLU A CA 1
ATOM 2451 C C . GLU A 1 312 ? -11.300 16.682 19.498 1.00 87.50 312 GLU A C 1
ATOM 2453 O O . GLU A 1 312 ? -12.049 16.648 20.475 1.00 87.50 312 GLU A O 1
ATOM 2458 N N . ASP A 1 313 ? -10.830 17.828 19.000 1.00 87.94 313 ASP A N 1
ATOM 2459 C CA . ASP A 1 313 ? -11.065 19.132 19.629 1.00 87.94 313 ASP A CA 1
ATOM 2460 C C . ASP A 1 313 ? -12.558 19.507 19.670 1.00 87.94 313 ASP A C 1
ATOM 2462 O O . ASP A 1 313 ? -13.029 20.139 20.621 1.00 87.94 313 ASP A O 1
ATOM 2466 N N . GLN A 1 314 ? -13.329 19.135 18.641 1.00 87.62 314 GLN A N 1
ATOM 2467 C CA . GLN A 1 314 ? -14.782 19.333 18.636 1.00 87.62 314 GLN A CA 1
ATOM 2468 C C . GLN A 1 314 ? -15.468 18.457 19.688 1.00 87.62 314 GLN A C 1
ATOM 2470 O O . GLN A 1 314 ? -16.303 18.956 20.442 1.00 87.62 314 GLN A O 1
ATOM 2475 N N . ASN A 1 315 ? -15.080 17.183 19.788 1.00 85.69 315 ASN A N 1
ATOM 2476 C CA . ASN A 1 315 ? -15.648 16.256 20.765 1.00 85.69 315 ASN A CA 1
ATOM 2477 C C . ASN A 1 315 ? -15.339 16.673 22.210 1.00 85.69 315 ASN A C 1
ATOM 2479 O O . ASN A 1 315 ? -16.234 16.623 23.055 1.00 85.69 315 ASN A O 1
ATOM 2483 N N . GLU A 1 316 ? -14.114 17.127 22.497 1.00 88.44 316 GLU A N 1
ATOM 2484 C CA . GLU A 1 316 ? -13.744 17.641 23.822 1.00 88.44 316 GLU A CA 1
ATOM 2485 C C . GLU A 1 316 ? -14.613 18.850 24.209 1.00 88.44 316 GLU A C 1
ATOM 2487 O O . GLU A 1 316 ? -15.170 18.891 25.310 1.00 88.44 316 GLU A O 1
ATOM 2492 N N . LYS A 1 317 ? -14.827 19.799 23.286 1.00 90.44 317 LYS A N 1
ATOM 2493 C CA . LYS A 1 317 ? -15.699 20.964 23.521 1.00 90.44 317 LYS A CA 1
ATOM 2494 C C . LYS A 1 317 ? -17.146 20.559 23.795 1.00 90.44 317 LYS A C 1
ATOM 2496 O O . LYS A 1 317 ? -17.743 21.062 24.746 1.00 90.44 317 LYS A O 1
ATOM 2501 N N . THR A 1 318 ? -17.706 19.635 23.014 1.00 89.06 318 THR A N 1
ATOM 2502 C CA . THR A 1 318 ? -19.077 19.143 23.223 1.00 89.06 318 THR A CA 1
ATOM 2503 C C . THR A 1 318 ? -19.224 18.445 24.576 1.00 89.06 318 THR A C 1
ATOM 2505 O O . THR A 1 318 ? -20.208 18.669 25.283 1.00 89.06 318 THR A O 1
ATOM 2508 N N . GLN A 1 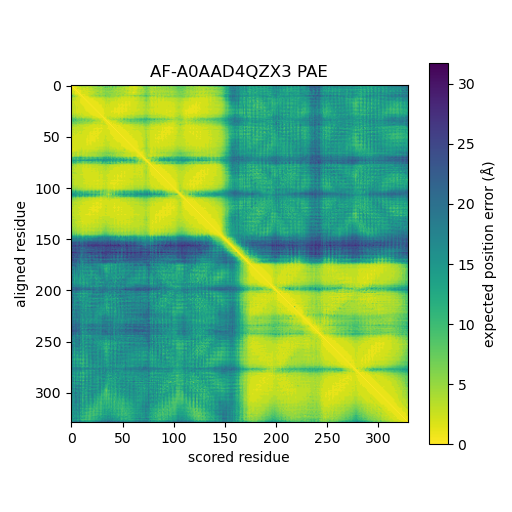319 ? -18.228 17.656 24.990 1.00 87.75 319 GLN A N 1
ATOM 2509 C CA . GLN A 1 319 ? -18.235 17.012 26.303 1.00 87.75 319 GLN A CA 1
ATOM 2510 C C . GLN A 1 319 ? -18.180 18.030 27.447 1.00 87.75 319 GLN A C 1
ATOM 2512 O O . GLN A 1 319 ? -18.927 17.884 28.414 1.00 87.75 319 GLN A O 1
ATOM 2517 N N . ILE A 1 320 ? -17.360 19.078 27.342 1.00 90.25 320 ILE A N 1
ATOM 2518 C CA . ILE A 1 320 ? -17.287 20.134 28.364 1.00 90.25 320 ILE A CA 1
ATOM 2519 C C . ILE A 1 320 ? -18.635 20.850 28.506 1.00 90.25 320 ILE A C 1
ATOM 2521 O O . ILE A 1 320 ? -19.121 20.991 29.628 1.00 90.25 320 ILE A O 1
ATOM 2525 N N . VAL A 1 321 ? -19.273 21.223 27.390 1.00 90.69 321 VAL A N 1
ATOM 2526 C CA . VAL A 1 321 ? -20.594 21.879 27.405 1.00 90.69 321 VAL A CA 1
ATOM 2527 C C . VAL A 1 321 ? -21.647 20.977 28.050 1.00 90.69 321 VAL A C 1
ATOM 2529 O O . VAL A 1 321 ? -22.386 21.429 28.920 1.00 90.69 321 VAL A O 1
ATOM 2532 N N . SER A 1 322 ? -21.678 19.686 27.696 1.00 88.94 322 SER A N 1
ATOM 2533 C CA . SER A 1 322 ? -22.623 18.745 28.311 1.00 88.94 322 SER A CA 1
ATOM 2534 C C . SER A 1 322 ? -22.408 18.610 29.824 1.00 88.94 322 SER A C 1
ATOM 2536 O O . SER A 1 322 ? -23.366 18.650 30.588 1.00 88.94 322 SER A O 1
ATOM 2538 N N . ARG A 1 323 ? -21.153 18.537 30.291 1.00 88.81 323 ARG A N 1
ATOM 2539 C CA . ARG A 1 323 ? -20.831 18.450 31.725 1.00 88.81 323 ARG A CA 1
ATOM 2540 C C . ARG A 1 323 ? -21.231 19.706 32.493 1.00 88.81 323 ARG A C 1
ATOM 2542 O O . ARG A 1 323 ? -21.677 19.585 33.627 1.00 88.81 323 ARG A O 1
ATOM 2549 N N . GLN A 1 324 ? -21.085 20.884 31.887 1.00 90.44 324 GLN A N 1
ATOM 2550 C CA . GLN A 1 324 ? -21.543 22.140 32.483 1.00 90.44 324 GLN A CA 1
ATOM 2551 C C . GLN A 1 324 ? -23.069 22.168 32.614 1.00 90.44 324 GLN A C 1
ATOM 2553 O O . GLN A 1 324 ? -23.567 22.477 33.689 1.00 90.44 324 GLN A O 1
ATOM 2558 N N . GLN A 1 325 ? -23.803 21.735 31.584 1.00 88.81 325 GLN A N 1
ATOM 2559 C CA . GLN A 1 325 ? -25.268 21.643 31.639 1.00 88.81 325 GLN A CA 1
ATOM 2560 C C . GLN A 1 325 ? -25.766 20.674 32.721 1.00 88.81 325 GLN A C 1
ATOM 2562 O O . GLN A 1 325 ? -26.750 20.966 33.391 1.00 88.81 325 GLN A O 1
ATOM 2567 N N . TYR A 1 326 ? -25.087 19.541 32.926 1.00 89.31 326 TYR A N 1
ATOM 2568 C CA . TYR A 1 326 ? -25.442 18.603 33.998 1.00 89.31 326 TYR A CA 1
ATOM 2569 C C . TYR A 1 326 ? -25.072 19.094 35.402 1.00 89.31 326 TYR A C 1
ATOM 2571 O O . TYR A 1 326 ? -25.658 18.616 36.363 1.00 89.31 326 TYR A O 1
ATOM 2579 N N . ALA A 1 327 ? -24.105 20.003 35.541 1.00 89.25 327 ALA A N 1
ATOM 2580 C CA . ALA A 1 327 ? -23.727 20.561 36.839 1.00 89.25 327 ALA A CA 1
ATOM 2581 C C . ALA A 1 327 ? -24.683 21.669 37.322 1.00 89.25 327 ALA A C 1
ATOM 2583 O O . ALA A 1 327 ? -24.654 22.023 38.498 1.00 89.25 327 ALA A O 1
ATOM 2584 N N . GLU A 1 328 ? -25.499 22.226 36.423 1.00 87.56 328 GLU A N 1
ATOM 2585 C CA . GLU A 1 328 ? -26.481 23.280 36.718 1.00 87.56 328 GLU A CA 1
ATOM 2586 C C . GLU A 1 328 ? -27.888 22.740 37.044 1.00 87.56 328 GLU A C 1
ATOM 2588 O O . GLU A 1 328 ? -28.755 23.518 37.448 1.00 87.56 328 GLU A O 1
ATOM 2593 N N . LEU A 1 329 ? -28.113 21.430 36.880 1.00 84.38 329 LEU A N 1
ATOM 2594 C CA . LEU A 1 329 ? -29.361 20.720 37.201 1.00 84.38 329 LEU A CA 1
ATOM 2595 C C . LEU A 1 329 ? -29.279 20.034 38.570 1.00 84.38 329 LEU A C 1
ATOM 2597 O O . LEU A 1 329 ? -30.301 20.081 39.292 1.00 84.38 329 LEU A O 1
#

Mean predicted aligned error: 10.26 Å

Radius of gyration: 23.65 Å; Cα contacts (8 Å, |Δi|>4): 326; chains: 1; bounding box: 55×51×67 Å

Organism: NCBI:txid166010